Protein AF-A0A1G3LYQ7-F1 (afdb_monomer_lite)

Foldseek 3Di:
DDPDDPDPDPPDPPPCVPVVNVVVLCVLQDDPDLVDLVVNVVVLVVVLVVLVVVLVVLVVQLVVLVVVLVVLLVVQLVVLVVVCVVVVDDDDPVSSVVVSCPDPSNVVSVVSNVVSVVSSVVSVVSSVSSVVSVVVSVVSVVVVVVVVVVVVVVVVVVVVVVVVVVVVVVPDPDDPPDDPDPDDDD

Structure (mmCIF, N/CA/C/O backbone):
data_AF-A0A1G3LYQ7-F1
#
_entry.id   AF-A0A1G3LYQ7-F1
#
loop_
_atom_site.group_PDB
_atom_site.id
_atom_site.type_symbol
_atom_site.label_atom_id
_atom_site.label_alt_id
_atom_site.label_comp_id
_atom_site.label_asym_id
_atom_site.label_entity_id
_atom_site.label_seq_id
_atom_site.pdbx_PDB_ins_code
_atom_site.Cartn_x
_atom_site.Cartn_y
_atom_site.Cartn_z
_atom_site.occupancy
_atom_site.B_iso_or_equiv
_atom_site.auth_seq_id
_atom_site.auth_comp_id
_atom_site.auth_asym_id
_atom_site.auth_atom_id
_atom_site.pdbx_PDB_model_num
ATOM 1 N N . MET A 1 1 ? -28.066 -19.591 24.349 1.00 45.78 1 MET A N 1
ATOM 2 C CA . MET A 1 1 ? -26.612 -19.476 24.104 1.00 45.78 1 MET A CA 1
ATOM 3 C C . MET A 1 1 ? -26.329 -19.914 22.675 1.00 45.78 1 MET A C 1
ATOM 5 O O . MET A 1 1 ? -26.222 -21.104 22.407 1.00 45.78 1 MET A O 1
ATOM 9 N N . SER A 1 2 ? -26.356 -18.956 21.746 1.00 50.09 2 SER A N 1
ATOM 10 C CA . SER A 1 2 ? -26.226 -19.200 20.306 1.00 50.09 2 SER A CA 1
ATOM 11 C C . SER A 1 2 ? -24.743 -19.224 19.946 1.00 50.09 2 SER A C 1
ATOM 13 O O . SER A 1 2 ? -24.054 -18.222 20.123 1.00 50.09 2 SER A O 1
ATOM 15 N N . LYS A 1 3 ? -24.232 -20.381 19.517 1.00 48.84 3 LYS A N 1
ATOM 16 C CA . LYS A 1 3 ? -22.843 -20.534 19.077 1.00 48.84 3 LYS A CA 1
ATOM 17 C C . LYS A 1 3 ? -22.689 -19.805 17.741 1.00 48.84 3 LYS A C 1
ATOM 19 O O . LYS A 1 3 ? -23.138 -20.305 16.712 1.00 48.84 3 LYS A O 1
ATOM 24 N N . LEU A 1 4 ? -22.102 -18.610 17.776 1.00 42.59 4 LEU A N 1
ATOM 25 C CA . LEU A 1 4 ? -21.618 -17.917 16.587 1.00 42.59 4 LEU A CA 1
ATOM 26 C C . LEU A 1 4 ? -20.644 -18.859 15.870 1.00 42.59 4 LEU A C 1
ATOM 28 O O . LEU A 1 4 ? -19.646 -19.287 16.449 1.00 42.59 4 LEU A O 1
ATOM 32 N N . LYS A 1 5 ? -20.988 -19.249 14.639 1.00 49.28 5 LYS A N 1
ATOM 33 C CA . LYS A 1 5 ? -20.087 -20.011 13.772 1.00 49.28 5 LYS A CA 1
ATOM 34 C C . LYS A 1 5 ? -18.794 -19.204 13.597 1.00 49.28 5 LYS A C 1
ATOM 36 O O . LYS A 1 5 ? -18.900 -18.008 13.318 1.00 49.28 5 LYS A O 1
ATOM 41 N N . PRO A 1 6 ? -17.608 -19.825 13.715 1.00 48.00 6 PRO A N 1
ATOM 42 C CA . PRO A 1 6 ? -16.372 -19.179 13.310 1.00 48.00 6 PRO A CA 1
ATOM 43 C C . PRO A 1 6 ? -16.500 -18.833 11.826 1.00 48.00 6 PRO A C 1
ATOM 45 O O . PRO A 1 6 ? -16.748 -19.704 10.993 1.00 48.00 6 PRO A O 1
ATOM 48 N N . SER A 1 7 ? -16.428 -17.537 11.530 1.00 49.91 7 SER A N 1
ATOM 49 C CA . SER A 1 7 ? -16.307 -17.026 10.172 1.00 49.91 7 SER A CA 1
ATOM 50 C C . SER A 1 7 ? -15.080 -17.686 9.560 1.00 49.91 7 SER A C 1
ATOM 52 O O . SER A 1 7 ? -13.977 -17.493 10.067 1.00 49.91 7 SER A O 1
ATOM 54 N N . GLU A 1 8 ? -15.267 -18.492 8.515 1.00 40.72 8 GLU A N 1
ATOM 55 C CA . GLU A 1 8 ? -14.163 -18.989 7.700 1.00 40.72 8 GLU A CA 1
ATOM 56 C C . GLU A 1 8 ? -13.345 -17.777 7.252 1.00 40.72 8 GLU A C 1
ATOM 58 O O . GLU A 1 8 ? -13.809 -16.936 6.478 1.00 40.72 8 GLU A O 1
ATOM 63 N N . ALA A 1 9 ? -12.148 -17.641 7.823 1.00 42.78 9 ALA A N 1
ATOM 64 C CA . ALA A 1 9 ? -11.171 -16.670 7.377 1.00 42.78 9 ALA A CA 1
ATOM 65 C C . ALA A 1 9 ? -10.938 -16.905 5.877 1.00 42.78 9 ALA A C 1
ATOM 67 O O . ALA A 1 9 ? -10.839 -18.066 5.466 1.00 42.78 9 ALA A O 1
ATOM 68 N N . PRO A 1 10 ? -10.852 -15.855 5.042 1.00 46.03 10 PRO A N 1
ATOM 69 C CA . PRO A 1 10 ? -10.524 -16.028 3.638 1.00 46.03 10 PRO A CA 1
ATOM 70 C C . PRO A 1 10 ? -9.139 -16.675 3.531 1.00 46.03 10 PRO A C 1
ATOM 72 O O . PRO A 1 10 ? -8.100 -16.025 3.650 1.00 46.03 10 PRO A O 1
ATOM 75 N N . ALA A 1 11 ? -9.132 -17.988 3.312 1.00 46.50 11 ALA A N 1
ATOM 76 C CA . ALA A 1 11 ? -7.962 -18.755 2.945 1.00 46.50 11 ALA A CA 1
ATOM 77 C C . ALA A 1 11 ? -7.545 -18.329 1.535 1.00 46.50 11 ALA A C 1
ATOM 79 O O . ALA A 1 11 ? -8.023 -18.884 0.556 1.00 46.50 11 ALA A O 1
ATOM 80 N N . SER A 1 12 ? -6.729 -17.280 1.439 1.00 44.62 12 SER A N 1
ATOM 81 C CA . SER A 1 12 ? -5.759 -17.020 0.363 1.00 44.62 12 SER A CA 1
ATOM 82 C C . SER A 1 12 ? -5.191 -15.609 0.545 1.00 44.62 12 SER A C 1
ATOM 84 O O . SER A 1 12 ? -5.263 -14.751 -0.335 1.00 44.62 12 SER A O 1
ATOM 86 N N . GLY A 1 13 ? -4.626 -15.334 1.722 1.00 42.78 13 GLY A N 1
ATOM 87 C CA . GLY A 1 13 ? -3.601 -14.305 1.819 1.00 42.78 13 GLY A CA 1
ATOM 88 C C . GLY A 1 13 ? -2.365 -14.874 1.141 1.00 42.78 13 GLY A C 1
ATOM 89 O O . GLY A 1 13 ? -1.566 -15.539 1.796 1.00 42.78 13 GLY A O 1
ATOM 90 N N . SER A 1 14 ? -2.255 -14.708 -0.178 1.00 46.69 14 SER A N 1
ATOM 91 C CA . SER A 1 14 ? -1.036 -15.004 -0.923 1.00 46.69 14 SER A CA 1
ATOM 92 C C . SER A 1 14 ? 0.092 -14.237 -0.246 1.00 46.69 14 SER A C 1
ATOM 94 O O . SER A 1 14 ? 0.210 -13.026 -0.430 1.00 46.69 14 SER A O 1
ATOM 96 N N . LYS A 1 15 ? 0.862 -14.915 0.610 1.00 52.28 15 LYS A N 1
ATOM 97 C CA . LYS A 1 15 ? 2.049 -14.352 1.243 1.00 52.28 15 LYS A CA 1
ATOM 98 C C . LYS A 1 15 ? 2.990 -13.987 0.103 1.00 52.28 15 LYS A C 1
ATOM 100 O O . LYS A 1 15 ? 3.699 -14.839 -0.411 1.00 52.28 15 LYS A O 1
ATOM 105 N N . LEU A 1 16 ? 2.984 -12.717 -0.293 1.00 51.91 16 LEU A N 1
ATOM 106 C CA . LEU A 1 16 ? 3.856 -12.121 -1.309 1.00 51.91 16 LEU A CA 1
ATOM 107 C C . LEU A 1 16 ? 5.345 -12.097 -0.885 1.00 51.91 16 LEU A C 1
ATOM 109 O O . LEU A 1 16 ? 6.143 -11.403 -1.505 1.00 51.91 16 LEU A O 1
ATOM 113 N N . HIS A 1 17 ? 5.728 -12.880 0.129 1.00 50.47 17 HIS A N 1
ATOM 114 C CA . HIS A 1 17 ? 7.105 -13.303 0.422 1.00 50.47 17 HIS A CA 1
ATOM 115 C C . HIS A 1 17 ? 7.532 -14.489 -0.448 1.00 50.47 17 HIS A C 1
ATOM 117 O O . HIS A 1 17 ? 8.333 -15.333 -0.054 1.00 50.47 17 HIS A O 1
ATOM 123 N N . ASP A 1 18 ? 6.940 -14.587 -1.627 1.00 60.19 18 ASP A N 1
ATOM 124 C CA . ASP A 1 18 ? 7.251 -15.624 -2.575 1.00 60.19 18 ASP A CA 1
ATOM 125 C C . ASP A 1 18 ? 8.461 -15.107 -3.361 1.00 60.19 18 ASP A C 1
ATOM 127 O O . ASP A 1 18 ? 8.378 -14.055 -3.995 1.00 60.19 18 ASP A O 1
ATOM 131 N N . LEU A 1 19 ? 9.604 -15.798 -3.303 1.00 61.41 19 LEU A N 1
ATOM 132 C CA . LEU A 1 19 ? 10.828 -15.466 -4.065 1.00 61.41 19 LEU A CA 1
ATOM 133 C C . LEU A 1 19 ? 10.538 -15.180 -5.556 1.00 61.41 19 LEU A C 1
ATOM 135 O O . LEU A 1 19 ? 11.299 -14.493 -6.239 1.00 61.41 19 LEU A O 1
ATOM 139 N N . SER A 1 20 ? 9.412 -15.698 -6.055 1.00 73.69 20 SER A N 1
ATOM 140 C CA . SER A 1 20 ? 8.831 -15.414 -7.363 1.00 73.69 20 SER A CA 1
ATOM 141 C C . SER A 1 20 ? 8.519 -13.925 -7.581 1.00 73.69 20 SER A C 1
ATOM 143 O O . SER A 1 20 ? 8.827 -13.397 -8.650 1.00 73.69 20 SER A O 1
ATOM 145 N N . VAL A 1 21 ? 7.975 -13.226 -6.582 1.00 76.38 21 VAL A N 1
ATOM 146 C CA . VAL A 1 21 ? 7.593 -11.814 -6.670 1.00 76.38 21 VAL A CA 1
ATOM 147 C C . VAL A 1 21 ? 8.810 -10.910 -6.663 1.00 76.38 21 VAL A C 1
ATOM 149 O O . VAL A 1 21 ? 8.870 -9.991 -7.470 1.00 76.38 21 VAL A O 1
ATOM 152 N N . GLU A 1 22 ? 9.787 -11.159 -5.794 1.00 80.56 22 GLU A N 1
ATOM 153 C CA . GLU A 1 22 ? 11.025 -10.369 -5.767 1.00 80.56 22 GLU A CA 1
ATOM 154 C C . GLU A 1 22 ? 11.802 -10.526 -7.075 1.00 80.56 22 GLU A C 1
ATOM 156 O O . GLU A 1 22 ? 12.259 -9.543 -7.661 1.00 80.56 22 GLU A O 1
ATOM 161 N N . LYS A 1 23 ? 11.872 -11.755 -7.598 1.00 83.44 23 LYS A N 1
ATOM 162 C CA . LYS A 1 23 ? 12.468 -12.029 -8.906 1.00 83.44 23 LYS A CA 1
ATOM 163 C C . LYS A 1 23 ? 11.706 -11.334 -10.033 1.00 83.44 23 LYS A C 1
ATOM 165 O O . LYS A 1 23 ? 12.333 -10.755 -10.920 1.00 83.44 23 LYS A O 1
ATOM 170 N N . TYR A 1 24 ? 10.375 -11.369 -10.005 1.00 83.62 24 TYR A N 1
ATOM 171 C CA . TYR A 1 24 ? 9.551 -10.682 -10.997 1.00 83.62 24 TYR A CA 1
ATOM 172 C C . TYR A 1 24 ? 9.692 -9.159 -10.894 1.00 83.62 24 TYR A C 1
ATOM 174 O O . TYR A 1 24 ? 9.852 -8.494 -11.912 1.00 83.62 24 TYR A O 1
ATOM 182 N N . LEU A 1 25 ? 9.733 -8.602 -9.681 1.00 85.56 25 LEU A N 1
ATOM 183 C CA . LEU A 1 25 ? 9.993 -7.186 -9.437 1.00 85.56 25 LEU A CA 1
ATOM 184 C C . LEU A 1 25 ? 11.342 -6.775 -10.016 1.00 85.56 25 LEU A C 1
ATOM 186 O O . LEU A 1 25 ? 11.403 -5.813 -10.776 1.00 85.56 25 LEU A O 1
ATOM 190 N N . HIS A 1 26 ? 12.398 -7.529 -9.712 1.00 87.88 26 HIS A N 1
ATOM 191 C CA . HIS A 1 26 ? 13.727 -7.297 -10.265 1.00 87.88 26 HIS A CA 1
ATOM 192 C C . HIS A 1 26 ? 13.681 -7.281 -11.799 1.00 87.88 26 HIS A C 1
ATOM 194 O O . HIS A 1 26 ? 14.171 -6.352 -12.433 1.00 87.88 26 HIS A O 1
ATOM 200 N N . GLN A 1 27 ? 13.010 -8.254 -12.419 1.00 85.88 27 GLN A N 1
ATOM 201 C CA . GLN A 1 27 ? 12.815 -8.271 -13.871 1.00 85.88 27 GLN A CA 1
ATOM 202 C C . GLN A 1 27 ? 12.025 -7.064 -14.391 1.00 85.88 27 GLN A C 1
ATOM 204 O O . GLN A 1 27 ? 12.325 -6.591 -15.489 1.00 85.88 27 GLN A O 1
ATOM 209 N N . CYS A 1 28 ? 11.025 -6.585 -13.647 1.00 82.12 28 CYS A N 1
ATOM 210 C CA . CYS A 1 28 ? 10.224 -5.419 -14.012 1.00 82.12 28 CYS A CA 1
ATOM 211 C C . CYS A 1 28 ? 11.056 -4.137 -13.980 1.00 82.12 28 CYS A C 1
ATOM 213 O O . CYS A 1 28 ? 10.899 -3.320 -14.878 1.00 82.12 28 CYS A O 1
ATOM 215 N N . VAL A 1 29 ? 11.941 -3.951 -12.993 1.00 86.31 29 VAL A N 1
ATOM 216 C CA . VAL A 1 29 ? 12.681 -2.687 -12.794 1.00 86.31 29 VAL A CA 1
ATOM 217 C C . VAL A 1 29 ? 14.020 -2.627 -13.529 1.00 86.31 29 VAL A C 1
ATOM 219 O O . VAL A 1 29 ? 14.450 -1.545 -13.922 1.00 86.31 29 VAL A O 1
ATOM 222 N N . THR A 1 30 ? 14.671 -3.763 -13.781 1.00 89.00 30 THR A N 1
ATOM 223 C CA . THR A 1 30 ? 15.930 -3.787 -14.532 1.00 89.00 30 THR A CA 1
ATOM 224 C C . THR A 1 30 ? 15.678 -3.512 -16.017 1.00 89.00 30 THR A C 1
ATOM 226 O O . THR A 1 30 ? 14.713 -4.010 -16.608 1.00 89.00 30 THR A O 1
ATOM 229 N N . ILE A 1 31 ? 16.552 -2.712 -16.631 1.00 87.50 31 ILE A N 1
ATOM 230 C CA . ILE A 1 31 ? 16.672 -2.603 -18.088 1.00 87.50 31 ILE A CA 1
ATOM 231 C C . ILE A 1 31 ? 17.729 -3.620 -18.511 1.00 87.50 31 ILE A C 1
ATOM 233 O O . ILE A 1 31 ? 18.883 -3.497 -18.108 1.00 87.50 31 ILE A O 1
ATOM 237 N N . GLY A 1 32 ? 17.336 -4.640 -19.277 1.00 81.94 32 GLY A N 1
ATOM 238 C CA . GLY A 1 32 ? 18.260 -5.707 -19.670 1.00 81.94 32 GLY A CA 1
ATOM 239 C C . GLY A 1 32 ? 19.325 -5.244 -20.666 1.00 81.94 32 GLY A C 1
ATOM 240 O O . GLY A 1 32 ? 20.501 -5.544 -20.493 1.00 81.94 32 GLY A O 1
ATOM 241 N N . ASN A 1 33 ? 18.913 -4.503 -21.699 1.00 85.12 33 ASN A N 1
ATOM 242 C CA . ASN A 1 33 ? 19.809 -3.978 -22.725 1.00 85.12 33 ASN A CA 1
ATOM 243 C C . ASN A 1 33 ? 19.457 -2.511 -23.051 1.00 85.12 33 ASN A C 1
ATOM 245 O O . ASN A 1 33 ? 18.397 -2.269 -23.636 1.00 85.12 33 ASN A O 1
ATOM 249 N N . PRO A 1 34 ? 20.320 -1.539 -22.699 1.00 82.31 34 PRO A N 1
ATOM 250 C CA . PRO A 1 34 ? 20.112 -0.125 -23.012 1.00 82.31 34 PRO A CA 1
ATOM 251 C C . PRO A 1 34 ? 20.035 0.181 -24.514 1.00 82.31 34 PRO A C 1
ATOM 253 O O . PRO A 1 34 ? 19.320 1.098 -24.907 1.00 82.31 34 PRO A O 1
ATOM 256 N N . ASP A 1 35 ? 20.702 -0.605 -25.359 1.00 82.44 35 ASP A N 1
ATOM 257 C CA . ASP A 1 35 ? 20.737 -0.383 -26.812 1.00 82.44 35 ASP A CA 1
ATOM 258 C C . ASP A 1 35 ? 19.474 -0.906 -27.509 1.00 82.44 35 ASP A C 1
ATOM 260 O O . ASP A 1 35 ? 19.192 -0.571 -28.660 1.00 82.44 35 ASP A O 1
ATOM 264 N N . TYR A 1 36 ? 18.676 -1.720 -26.810 1.00 87.44 36 TYR A N 1
ATOM 265 C CA . TYR A 1 36 ? 17.464 -2.330 -27.343 1.00 87.44 36 TYR A CA 1
ATOM 266 C C . TYR A 1 36 ? 16.261 -2.074 -26.430 1.00 87.44 36 TYR A C 1
ATOM 268 O O . TYR A 1 36 ? 15.762 -2.961 -25.739 1.00 87.44 36 TYR A O 1
ATOM 276 N N . LEU A 1 37 ? 15.777 -0.828 -26.452 1.00 91.25 37 LEU A N 1
ATOM 277 C CA . LEU A 1 37 ? 14.693 -0.355 -25.580 1.00 91.25 37 LEU A CA 1
ATOM 278 C C . LEU A 1 37 ? 13.287 -0.781 -26.032 1.00 91.25 37 LEU A C 1
ATOM 280 O O . LEU A 1 37 ? 12.356 -0.773 -25.228 1.00 91.25 37 LEU A O 1
ATOM 284 N N . GLN A 1 38 ? 13.097 -1.146 -27.303 1.00 91.12 38 GLN A N 1
ATOM 285 C CA . GLN A 1 38 ? 11.763 -1.401 -27.863 1.00 91.12 38 GLN A CA 1
ATOM 286 C C . GLN A 1 38 ? 10.963 -2.479 -27.099 1.00 91.12 38 GLN A C 1
ATOM 288 O O . GLN A 1 38 ? 9.798 -2.226 -26.781 1.00 91.12 38 GLN A O 1
ATOM 293 N N . PRO A 1 39 ? 11.535 -3.649 -26.741 1.00 91.69 39 PRO A N 1
ATOM 294 C CA . PRO A 1 39 ? 10.803 -4.651 -25.963 1.00 91.69 39 PRO A CA 1
ATOM 295 C C . PRO A 1 39 ? 10.449 -4.168 -24.555 1.00 91.69 39 PRO A C 1
ATOM 297 O O . PRO A 1 39 ? 9.398 -4.531 -24.031 1.00 91.69 39 PRO A O 1
ATOM 300 N N . GLU A 1 40 ? 11.297 -3.331 -23.951 1.00 92.06 40 GLU A N 1
ATOM 301 C CA . GLU A 1 40 ? 11.052 -2.767 -22.622 1.00 92.06 40 GLU A CA 1
ATOM 302 C C . GLU A 1 40 ? 9.835 -1.836 -22.632 1.00 92.06 40 GLU A C 1
ATOM 304 O O . GLU A 1 40 ? 8.993 -1.924 -21.739 1.00 92.06 40 GLU A O 1
ATOM 309 N N . PHE A 1 41 ? 9.674 -1.014 -23.676 1.00 92.75 41 PHE A N 1
ATOM 310 C CA . PHE A 1 41 ? 8.482 -0.176 -23.848 1.00 92.75 41 PHE A CA 1
ATOM 311 C C . PHE A 1 41 ? 7.199 -0.991 -24.030 1.00 92.75 41 PHE A C 1
ATOM 313 O O . PHE A 1 41 ? 6.170 -0.635 -23.460 1.00 92.75 41 PHE A O 1
ATOM 320 N N . VAL A 1 42 ? 7.253 -2.087 -24.796 1.00 93.69 42 VAL A N 1
ATOM 321 C CA . VAL A 1 42 ? 6.090 -2.967 -25.008 1.00 93.69 42 VAL A CA 1
ATOM 322 C C . VAL A 1 42 ? 5.689 -3.662 -23.704 1.00 93.69 42 VAL A C 1
ATOM 324 O O . VAL A 1 42 ? 4.504 -3.732 -23.376 1.00 93.69 42 VAL A O 1
ATOM 327 N N . ARG A 1 43 ? 6.669 -4.148 -22.935 1.00 92.75 43 ARG A N 1
ATOM 328 C CA . ARG A 1 43 ? 6.437 -4.850 -21.666 1.00 92.75 43 ARG A CA 1
ATOM 329 C C . ARG A 1 43 ? 5.872 -3.936 -20.576 1.00 92.75 43 ARG A C 1
ATOM 331 O O . ARG A 1 43 ? 5.000 -4.352 -19.817 1.00 92.75 43 ARG A O 1
ATOM 338 N N . LEU A 1 44 ? 6.320 -2.683 -20.529 1.00 93.81 44 LEU A N 1
ATOM 339 C CA . LEU A 1 44 ? 5.992 -1.728 -19.470 1.00 93.81 44 LEU A CA 1
ATOM 340 C C . LEU A 1 44 ? 4.482 -1.539 -19.241 1.00 93.81 44 LEU A C 1
ATOM 342 O O . LEU A 1 44 ? 4.046 -1.426 -18.096 1.00 93.81 44 LEU A O 1
ATOM 346 N N . SER A 1 45 ? 3.672 -1.503 -20.304 1.00 94.75 45 SER A N 1
ATOM 347 C CA . SER A 1 45 ? 2.216 -1.354 -20.170 1.00 94.75 45 SER A CA 1
ATOM 348 C C . SER A 1 45 ? 1.578 -2.536 -19.437 1.00 94.75 45 SER A C 1
ATOM 350 O O . SER A 1 45 ? 0.676 -2.330 -18.624 1.00 94.75 45 SER A O 1
ATOM 352 N N . ALA A 1 46 ? 2.062 -3.755 -19.691 1.00 94.69 46 ALA A N 1
ATOM 353 C CA . ALA A 1 46 ? 1.587 -4.957 -19.015 1.00 94.69 46 ALA A CA 1
ATOM 354 C C . ALA A 1 46 ? 2.005 -4.966 -17.537 1.00 94.69 46 ALA A C 1
ATOM 356 O O . ALA A 1 46 ? 1.162 -5.207 -16.674 1.00 94.69 46 ALA A O 1
ATOM 357 N N . ASP A 1 47 ? 3.261 -4.616 -17.238 1.00 94.06 47 ASP A N 1
ATOM 358 C CA . ASP A 1 47 ? 3.762 -4.548 -15.858 1.00 94.06 47 ASP A CA 1
ATOM 359 C C . ASP A 1 47 ? 2.996 -3.495 -15.036 1.00 94.06 47 ASP A C 1
ATOM 361 O O . ASP A 1 47 ? 2.566 -3.761 -13.912 1.00 94.06 47 ASP A O 1
ATOM 365 N N . LEU A 1 48 ? 2.750 -2.308 -15.605 1.00 96.00 48 LEU A N 1
ATOM 366 C CA . LEU A 1 48 ? 1.949 -1.266 -14.954 1.00 96.00 48 LEU A CA 1
ATOM 367 C C . LEU A 1 48 ? 0.507 -1.717 -14.709 1.00 96.00 48 LEU A C 1
ATOM 369 O O . LEU A 1 48 ? -0.034 -1.463 -13.633 1.00 96.00 48 LEU A O 1
ATOM 373 N N . ALA A 1 49 ? -0.131 -2.369 -15.685 1.00 96.88 49 ALA A N 1
ATOM 374 C CA . ALA A 1 49 ? -1.485 -2.889 -15.516 1.00 96.88 49 ALA A CA 1
ATOM 375 C C . ALA A 1 49 ? -1.539 -3.933 -14.391 1.00 96.88 49 ALA A C 1
ATOM 377 O O . ALA A 1 49 ? -2.394 -3.837 -13.509 1.00 96.88 49 ALA A O 1
ATOM 378 N N . TYR A 1 50 ? -0.584 -4.867 -14.372 1.00 94.81 50 TYR A N 1
ATOM 379 C CA . TYR A 1 50 ? -0.471 -5.889 -13.336 1.00 94.81 50 TYR A CA 1
ATOM 380 C C . TYR A 1 50 ? -0.348 -5.273 -11.934 1.00 94.81 50 TYR A C 1
ATOM 382 O O . TYR A 1 50 ? -1.147 -5.576 -11.045 1.00 94.81 50 TYR A O 1
ATOM 390 N N . TRP A 1 51 ? 0.603 -4.356 -11.735 1.00 94.38 51 TRP A N 1
ATOM 391 C CA . TRP A 1 51 ? 0.831 -3.745 -10.423 1.00 94.38 51 TRP A CA 1
ATOM 392 C C . TRP A 1 51 ? -0.285 -2.790 -9.991 1.00 94.38 51 TRP A C 1
ATOM 394 O O . TRP A 1 51 ? -0.587 -2.719 -8.800 1.00 94.38 51 TRP A O 1
ATOM 404 N N . ASN A 1 52 ? -0.960 -2.113 -10.925 1.00 97.38 52 ASN A N 1
ATOM 405 C CA . ASN A 1 52 ? -2.148 -1.315 -10.608 1.00 97.38 52 ASN A CA 1
ATOM 406 C C . ASN A 1 52 ? -3.300 -2.182 -10.079 1.00 97.38 52 ASN A C 1
ATOM 408 O O . ASN A 1 52 ? -3.947 -1.793 -9.106 1.00 97.38 52 ASN A O 1
ATOM 412 N N . VAL A 1 53 ? -3.544 -3.359 -10.673 1.00 97.25 53 VAL A N 1
ATOM 413 C CA . VAL A 1 53 ? -4.566 -4.296 -10.174 1.00 97.25 53 VAL A CA 1
ATOM 414 C C . VAL A 1 53 ? -4.227 -4.723 -8.749 1.00 97.25 53 VAL A C 1
ATOM 416 O O . VAL A 1 53 ? -5.054 -4.554 -7.854 1.00 97.25 53 VAL A O 1
ATOM 419 N N . ARG A 1 54 ? -2.987 -5.157 -8.497 1.00 94.19 54 ARG A N 1
ATOM 420 C CA . ARG A 1 54 ? -2.533 -5.529 -7.145 1.00 94.19 54 ARG A CA 1
ATOM 421 C C . ARG A 1 54 ? -2.683 -4.393 -6.140 1.00 94.19 54 ARG A C 1
ATOM 423 O O . ARG A 1 54 ? -3.143 -4.613 -5.025 1.00 94.19 54 ARG A O 1
ATOM 430 N N . TYR A 1 55 ? -2.339 -3.170 -6.531 1.00 96.75 55 TYR A N 1
ATOM 431 C CA . TYR A 1 55 ? -2.500 -2.011 -5.660 1.00 96.75 55 TYR A CA 1
ATOM 432 C C . TYR A 1 55 ? -3.975 -1.723 -5.341 1.00 96.75 55 TYR A C 1
ATOM 434 O O . TYR A 1 55 ? -4.325 -1.409 -4.205 1.00 96.75 55 TYR A O 1
ATOM 442 N N . SER A 1 56 ? -4.873 -1.888 -6.315 1.00 97.56 56 SER A N 1
ATOM 443 C CA . SER A 1 56 ? -6.313 -1.743 -6.074 1.00 97.56 56 SER A CA 1
ATOM 444 C C . SER A 1 56 ? -6.859 -2.805 -5.108 1.00 97.56 56 SER A C 1
ATOM 446 O O . SER A 1 56 ? -7.685 -2.491 -4.248 1.00 97.56 56 SER A O 1
ATOM 448 N N . GLU A 1 57 ? -6.348 -4.040 -5.184 1.00 96.88 57 GLU A N 1
ATOM 449 C CA . GLU A 1 57 ? -6.700 -5.130 -4.266 1.00 96.88 57 GLU A CA 1
ATOM 450 C C . GLU A 1 57 ? -6.290 -4.796 -2.824 1.00 96.88 57 GLU A C 1
ATOM 452 O O . GLU A 1 57 ? -7.100 -4.953 -1.904 1.00 96.88 57 GLU A O 1
ATOM 457 N N . THR A 1 58 ? -5.074 -4.276 -2.617 1.00 96.38 58 THR A N 1
ATOM 458 C CA . THR A 1 58 ? -4.579 -3.916 -1.277 1.00 96.38 58 THR A CA 1
ATOM 459 C C . THR A 1 58 ? -5.291 -2.699 -0.694 1.00 96.38 58 THR A C 1
ATOM 461 O O . THR A 1 58 ? -5.603 -2.697 0.497 1.00 96.38 58 THR A O 1
ATOM 464 N N . ILE A 1 59 ? -5.658 -1.706 -1.516 1.00 98.12 59 ILE A N 1
ATOM 465 C CA . ILE A 1 59 ? -6.558 -0.620 -1.090 1.00 98.12 59 ILE A CA 1
ATOM 466 C C . ILE A 1 59 ? -7.892 -1.202 -0.611 1.00 98.12 59 ILE A C 1
ATOM 468 O O . ILE A 1 59 ? -8.382 -0.837 0.459 1.00 98.12 59 ILE A O 1
ATOM 472 N N . GLY A 1 60 ? -8.477 -2.123 -1.381 1.00 96.81 60 GLY A N 1
ATOM 473 C CA . GLY A 1 60 ? -9.732 -2.774 -1.020 1.00 96.81 60 GLY A CA 1
ATOM 474 C C . GLY A 1 60 ? -9.646 -3.538 0.304 1.00 96.81 60 GLY A C 1
ATOM 475 O O . GLY A 1 60 ? -10.576 -3.466 1.107 1.00 96.81 60 GLY A O 1
ATOM 476 N N . ALA A 1 61 ? -8.537 -4.239 0.550 1.00 96.69 61 ALA A N 1
ATOM 477 C CA . ALA A 1 61 ? -8.280 -4.936 1.810 1.00 96.69 61 ALA A CA 1
ATOM 478 C C . ALA A 1 61 ? -8.134 -3.960 2.990 1.00 96.69 61 ALA A C 1
ATOM 480 O O . ALA A 1 61 ? -8.783 -4.146 4.018 1.00 96.69 61 ALA A O 1
ATOM 481 N N . HIS A 1 62 ? -7.367 -2.880 2.820 1.00 98.19 62 HIS A N 1
ATOM 482 C CA . HIS A 1 62 ? -7.204 -1.838 3.835 1.00 98.19 62 HIS A CA 1
ATOM 483 C C . HIS A 1 62 ? -8.540 -1.186 4.224 1.00 98.19 62 HIS A C 1
ATOM 485 O O . HIS A 1 62 ? -8.852 -1.053 5.407 1.00 98.19 62 HIS A O 1
ATOM 491 N N . LEU A 1 63 ? -9.366 -0.816 3.239 1.00 98.44 63 LEU A N 1
ATOM 492 C CA . LEU A 1 63 ? -10.672 -0.204 3.501 1.00 98.44 63 LEU A CA 1
ATOM 493 C C . LEU A 1 63 ? -11.629 -1.159 4.227 1.00 98.44 63 LEU A C 1
ATOM 495 O O . LEU A 1 63 ? -12.400 -0.713 5.078 1.00 98.44 63 LEU A O 1
ATOM 499 N N . ARG A 1 64 ? -11.566 -2.463 3.925 1.00 98.19 64 ARG A N 1
ATOM 500 C CA . ARG A 1 64 ? -12.325 -3.491 4.651 1.00 98.19 64 ARG A CA 1
ATOM 501 C C . ARG A 1 64 ? -11.862 -3.606 6.099 1.00 98.19 64 ARG A C 1
ATOM 503 O O . ARG A 1 64 ? -12.687 -3.423 6.984 1.00 98.19 64 ARG A O 1
ATOM 510 N N . ALA A 1 65 ? -10.561 -3.769 6.341 1.00 97.81 65 ALA A N 1
ATOM 511 C CA . ALA A 1 65 ? -10.017 -3.842 7.698 1.00 97.81 65 ALA A CA 1
ATOM 512 C C . ALA A 1 65 ? -10.366 -2.592 8.527 1.00 97.81 65 ALA A C 1
ATOM 514 O O . ALA A 1 65 ? -10.770 -2.689 9.683 1.00 97.81 65 ALA A O 1
ATOM 515 N N . LYS A 1 66 ? -10.312 -1.403 7.910 1.00 98.38 66 LYS A N 1
ATOM 516 C CA . LYS A 1 66 ? -10.698 -0.142 8.559 1.00 98.38 66 LYS A CA 1
ATOM 517 C C . LYS A 1 66 ? -12.179 -0.114 8.941 1.00 98.38 66 LYS A C 1
ATOM 519 O O . LYS A 1 66 ? -12.529 0.359 10.022 1.00 98.38 66 LYS A O 1
ATOM 524 N N . LYS A 1 67 ? -13.054 -0.600 8.057 1.00 98.50 67 LYS A N 1
ATOM 525 C CA . LYS A 1 67 ? -14.487 -0.736 8.338 1.00 98.50 67 LYS A CA 1
ATOM 526 C C . LYS A 1 67 ? -14.725 -1.727 9.478 1.00 98.50 67 LYS A C 1
ATOM 528 O O . LYS A 1 67 ? -15.502 -1.418 10.378 1.00 98.50 67 LYS A O 1
ATOM 533 N N . ASP A 1 68 ? -14.074 -2.884 9.437 1.00 97.94 68 ASP A N 1
ATOM 534 C CA . ASP A 1 68 ? -14.265 -3.958 10.413 1.00 97.94 68 ASP A CA 1
ATOM 535 C C . ASP A 1 68 ? -13.823 -3.522 11.815 1.00 97.94 68 ASP A C 1
ATOM 537 O O . ASP A 1 68 ? -14.581 -3.697 12.771 1.00 97.94 68 ASP A O 1
ATOM 541 N N . LEU A 1 69 ? -12.688 -2.821 11.924 1.00 98.06 69 LEU A N 1
ATOM 542 C CA . LEU A 1 69 ? -12.264 -2.163 13.163 1.00 98.06 69 LEU A CA 1
ATOM 543 C C . LEU A 1 69 ? -13.333 -1.192 13.687 1.00 98.06 69 LEU A C 1
ATOM 545 O O . LEU A 1 69 ? -13.653 -1.205 14.873 1.00 98.06 69 LEU A O 1
ATOM 549 N N . GLY A 1 70 ? -13.921 -0.371 12.811 1.00 97.88 70 GLY A N 1
ATOM 550 C CA . GLY A 1 70 ? -14.998 0.548 13.190 1.00 97.88 70 GLY A CA 1
ATOM 551 C C . GLY A 1 70 ? -16.235 -0.174 13.736 1.00 97.88 70 GLY A C 1
ATOM 552 O O . GLY A 1 70 ? -16.821 0.262 14.725 1.00 97.88 70 GLY A O 1
ATOM 553 N N . VAL A 1 71 ? -16.610 -1.306 13.132 1.00 98.38 71 VAL A N 1
ATOM 554 C CA . VAL A 1 71 ? -17.725 -2.144 13.602 1.00 98.38 71 VAL A CA 1
ATOM 555 C C . VAL A 1 71 ? -17.416 -2.773 14.962 1.00 98.38 71 VAL A C 1
ATOM 557 O O . VAL A 1 71 ? -18.289 -2.794 15.828 1.00 98.38 71 VAL A O 1
ATOM 560 N N . ILE A 1 72 ? -16.201 -3.289 15.160 1.00 97.94 72 ILE A N 1
ATOM 561 C CA . ILE A 1 72 ? -15.778 -3.902 16.426 1.00 97.94 72 ILE A CA 1
ATOM 562 C C . ILE A 1 72 ? -15.725 -2.852 17.534 1.00 97.94 72 ILE A C 1
ATOM 564 O O . ILE A 1 72 ? -16.310 -3.065 18.591 1.00 97.94 72 ILE A O 1
ATOM 568 N N . CYS A 1 73 ? -15.139 -1.685 17.265 1.00 97.25 73 CYS A N 1
ATOM 569 C CA . CYS A 1 73 ? -15.096 -0.568 18.204 1.00 97.25 73 CYS A CA 1
ATOM 570 C C . CYS A 1 73 ? -16.506 -0.141 18.648 1.00 97.25 73 CYS A C 1
ATOM 572 O O . CYS A 1 73 ? -16.766 -0.036 19.841 1.00 97.25 73 CYS A O 1
ATOM 574 N N . ALA A 1 74 ? -17.453 0.001 17.712 1.00 97.75 74 ALA A N 1
ATOM 575 C CA . ALA A 1 74 ? -18.837 0.346 18.048 1.00 97.75 74 ALA A CA 1
ATOM 576 C C . ALA A 1 74 ? -19.536 -0.721 18.912 1.00 97.75 74 ALA A C 1
ATOM 578 O O . ALA A 1 74 ? -20.316 -0.385 19.800 1.00 97.75 74 ALA A O 1
ATOM 579 N N . LYS A 1 75 ? -19.267 -2.010 18.667 1.00 98.19 75 LYS A N 1
ATOM 580 C CA . LYS A 1 75 ? -19.804 -3.104 19.493 1.00 98.19 75 LYS A CA 1
ATOM 581 C C . LYS A 1 75 ? -19.195 -3.104 20.894 1.00 98.19 75 LYS A C 1
ATOM 583 O O . LYS A 1 75 ? -19.926 -3.260 21.868 1.00 98.19 75 LYS A O 1
ATOM 588 N N . LEU A 1 76 ? -17.878 -2.934 20.985 1.00 97.88 76 LEU A N 1
ATOM 589 C CA . LEU A 1 76 ? -17.158 -2.916 22.254 1.00 97.88 76 LEU A CA 1
ATOM 590 C C . LEU A 1 76 ? -17.527 -1.699 23.100 1.00 97.88 76 LEU A C 1
ATOM 592 O O . LEU A 1 76 ? -17.705 -1.864 24.298 1.00 97.88 76 LEU A O 1
ATOM 596 N N . ASP A 1 77 ? -17.734 -0.522 22.504 1.00 96.44 77 ASP A N 1
ATOM 597 C CA . ASP A 1 77 ? -18.162 0.675 23.241 1.00 96.44 77 ASP A CA 1
ATOM 598 C C . ASP A 1 77 ? -19.481 0.430 23.997 1.00 96.44 77 ASP A C 1
ATOM 600 O O . ASP A 1 77 ? -19.576 0.734 25.187 1.00 96.44 77 ASP A O 1
ATOM 604 N N . ILE A 1 78 ? -20.463 -0.218 23.355 1.00 97.12 78 ILE A N 1
ATOM 605 C CA . ILE A 1 78 ? -21.733 -0.594 23.998 1.00 97.12 78 ILE A CA 1
ATOM 606 C C . ILE A 1 78 ? -21.483 -1.579 25.150 1.00 97.12 78 ILE A C 1
ATOM 608 O O . ILE A 1 78 ? -21.914 -1.332 26.277 1.00 97.12 78 ILE A O 1
ATOM 612 N N . LEU A 1 79 ? -20.748 -2.665 24.890 1.00 97.00 79 LEU A N 1
ATOM 613 C CA . LEU A 1 79 ? -20.485 -3.713 25.883 1.00 97.00 79 LEU A CA 1
ATOM 614 C C . LEU A 1 79 ? -19.701 -3.191 27.094 1.00 97.00 79 LEU A C 1
ATOM 616 O O . LEU A 1 79 ? -20.037 -3.495 28.237 1.00 97.00 79 LEU A O 1
ATOM 620 N N . VAL A 1 80 ? -18.668 -2.385 26.859 1.00 97.06 80 VAL A N 1
ATOM 621 C CA . VAL A 1 80 ? -17.822 -1.803 27.905 1.00 97.06 80 VAL A CA 1
ATOM 622 C C . VAL A 1 80 ? -18.615 -0.806 28.745 1.00 97.06 80 VAL A C 1
ATOM 624 O O . VAL A 1 80 ? -18.493 -0.818 29.969 1.00 97.06 80 VAL A O 1
ATOM 627 N N . ARG A 1 81 ? -19.470 0.027 28.134 1.00 96.06 81 ARG A N 1
ATOM 628 C CA . ARG A 1 81 ? -20.359 0.929 28.886 1.00 96.06 81 ARG A CA 1
ATOM 629 C C . ARG A 1 81 ? -21.316 0.159 29.787 1.00 96.06 81 ARG A C 1
ATOM 631 O O . ARG A 1 81 ? -21.479 0.542 30.942 1.00 96.06 81 ARG A O 1
ATOM 638 N N . GLU A 1 82 ? -21.912 -0.924 29.294 1.00 96.19 82 GLU A N 1
ATOM 639 C CA . GLU A 1 82 ? -22.792 -1.784 30.095 1.00 96.19 82 GLU A CA 1
ATOM 640 C C . GLU A 1 82 ? -22.040 -2.431 31.271 1.00 96.19 82 GLU A C 1
ATOM 642 O O . GLU A 1 82 ? -22.515 -2.390 32.409 1.00 96.19 82 GLU A O 1
ATOM 647 N N . GLN A 1 83 ? -20.834 -2.958 31.032 1.00 95.50 83 GLN A N 1
ATOM 648 C CA . GLN A 1 83 ? -19.988 -3.548 32.076 1.00 95.50 83 GLN A CA 1
ATOM 649 C C . GLN A 1 83 ? -19.561 -2.522 33.136 1.00 95.50 83 GLN A C 1
ATOM 651 O O . GLN A 1 83 ? -19.637 -2.794 34.337 1.00 95.50 83 GLN A O 1
ATOM 656 N N . LEU A 1 84 ? -19.142 -1.324 32.716 1.00 94.50 84 LEU A N 1
ATOM 657 C CA . LEU A 1 84 ? -18.739 -0.255 33.630 1.00 94.50 84 LEU A CA 1
ATOM 658 C C . LEU A 1 84 ? -19.932 0.297 34.416 1.00 94.50 84 LEU A C 1
ATOM 660 O O . LEU A 1 84 ? -19.799 0.532 35.617 1.00 94.50 84 LEU A O 1
ATOM 664 N N . ALA A 1 85 ? -21.109 0.423 33.801 1.00 94.25 85 ALA A N 1
ATOM 665 C CA . ALA A 1 85 ? -22.330 0.805 34.506 1.00 94.25 85 ALA A CA 1
ATOM 666 C C . ALA A 1 85 ? -22.706 -0.219 35.593 1.00 94.25 85 ALA A C 1
ATOM 668 O O . ALA A 1 85 ? -23.073 0.169 36.704 1.00 94.25 85 ALA A O 1
ATOM 669 N N . ALA A 1 86 ? -22.545 -1.517 35.314 1.00 95.06 86 ALA A N 1
ATOM 670 C CA . ALA A 1 86 ? -22.795 -2.588 36.281 1.00 95.06 86 ALA A CA 1
ATOM 671 C C . ALA A 1 86 ? -21.796 -2.601 37.455 1.00 95.06 86 ALA A C 1
ATOM 673 O O . ALA A 1 86 ? -22.141 -3.046 38.548 1.00 95.06 86 ALA A O 1
ATOM 674 N N . SER A 1 87 ? -20.578 -2.082 37.262 1.00 93.56 87 SER A N 1
ATOM 675 C CA . SER A 1 87 ? -19.551 -2.001 38.313 1.00 93.56 87 SER A CA 1
ATOM 676 C C . SER A 1 87 ? -19.850 -0.971 39.414 1.00 93.56 87 SER A C 1
ATOM 678 O O . SER A 1 87 ? -19.181 -0.958 40.446 1.00 93.56 87 SER A O 1
ATOM 680 N N . GLY A 1 88 ? -20.833 -0.086 39.204 1.00 90.75 88 GLY A N 1
ATOM 681 C CA . GLY A 1 88 ? -21.198 0.971 40.152 1.00 90.75 88 GLY A CA 1
ATOM 682 C C . GLY A 1 88 ? -20.224 2.157 40.201 1.00 90.75 88 GLY A C 1
ATOM 683 O O . GLY A 1 88 ? -20.445 3.099 40.961 1.00 90.75 88 GLY A O 1
ATOM 684 N N . VAL A 1 89 ? -19.162 2.152 39.389 1.00 91.19 89 VAL A N 1
ATOM 685 C CA . VAL A 1 89 ? -18.229 3.280 39.253 1.00 91.19 89 VAL A CA 1
ATOM 686 C C . VAL A 1 89 ? -18.778 4.291 38.246 1.00 91.19 89 VAL A C 1
ATOM 688 O O . VAL A 1 89 ? -19.336 3.927 37.209 1.00 91.19 89 VAL A O 1
ATOM 691 N N . ARG A 1 90 ? -18.591 5.592 38.516 1.00 93.31 90 ARG A N 1
ATOM 692 C CA . ARG A 1 90 ? -18.939 6.654 37.561 1.00 93.31 90 ARG A CA 1
ATOM 693 C C . ARG A 1 90 ? -18.158 6.446 36.262 1.00 93.31 90 ARG A C 1
ATOM 695 O O . ARG A 1 90 ? -16.957 6.692 36.206 1.00 93.31 90 ARG A O 1
ATOM 702 N N . THR A 1 91 ? -18.861 6.017 35.221 1.00 95.19 91 THR A N 1
ATOM 703 C CA . THR A 1 91 ? -18.274 5.764 33.905 1.00 95.19 91 THR A CA 1
ATOM 704 C C . THR A 1 91 ? -17.871 7.089 33.258 1.00 95.19 91 THR A C 1
ATOM 706 O O . THR A 1 91 ? -18.666 8.027 33.195 1.00 95.19 91 THR A O 1
ATOM 709 N N . THR A 1 92 ? -16.624 7.177 32.797 1.00 96.38 92 THR A N 1
ATOM 710 C CA . THR A 1 92 ? -16.111 8.323 32.035 1.00 96.38 92 THR A CA 1
ATOM 711 C C . THR A 1 92 ? -15.765 7.886 30.616 1.00 96.38 92 THR A C 1
ATOM 713 O O . THR A 1 92 ? -15.389 6.735 30.399 1.00 96.38 92 THR A O 1
ATOM 716 N N . GLU A 1 93 ? -15.832 8.807 29.654 1.00 96.12 93 GLU A N 1
ATOM 717 C CA . GLU A 1 93 ? -15.449 8.537 28.257 1.00 96.12 93 GLU A CA 1
ATOM 718 C C . GLU A 1 93 ? -14.006 8.018 28.138 1.00 96.12 93 GLU A C 1
ATOM 720 O O . GLU A 1 93 ? -13.724 7.113 27.358 1.00 96.12 93 GLU A O 1
ATOM 725 N N . ALA A 1 94 ? -13.090 8.534 28.966 1.00 96.81 94 ALA A N 1
ATOM 726 C CA . ALA A 1 94 ? -11.700 8.084 28.991 1.00 96.81 94 ALA A CA 1
ATOM 727 C C . ALA A 1 94 ? -11.557 6.632 29.477 1.00 96.81 94 ALA A C 1
ATOM 729 O O . ALA A 1 94 ? -10.736 5.891 28.939 1.00 96.81 94 ALA A O 1
ATOM 730 N N . MET A 1 95 ? -12.363 6.211 30.460 1.00 96.81 95 MET A N 1
ATOM 731 C CA . MET A 1 95 ? -12.379 4.820 30.925 1.00 96.81 95 MET A CA 1
ATOM 732 C C . MET A 1 95 ? -12.914 3.886 29.843 1.00 96.81 95 MET A C 1
ATOM 734 O O . MET A 1 95 ? -12.268 2.888 29.549 1.00 96.81 95 MET A O 1
ATOM 738 N N . VAL A 1 96 ? -14.040 4.236 29.210 1.00 97.31 96 VAL A N 1
ATOM 739 C CA . VAL A 1 96 ? -14.630 3.429 28.128 1.00 97.31 96 VAL A CA 1
ATOM 740 C C . VAL A 1 96 ? -13.635 3.262 26.986 1.00 97.31 96 VAL A C 1
ATOM 742 O O . VAL A 1 96 ? -13.395 2.141 26.540 1.00 97.31 96 VAL A O 1
ATOM 745 N N . LYS A 1 97 ? -13.003 4.362 26.559 1.00 97.19 97 LYS A N 1
ATOM 746 C CA . LYS A 1 97 ? -11.991 4.340 25.504 1.00 97.19 97 LYS A CA 1
ATOM 747 C C . LYS A 1 97 ? -10.800 3.456 25.880 1.00 97.19 97 LYS A C 1
ATOM 749 O O . LYS A 1 97 ? -10.460 2.566 25.114 1.00 97.19 97 LYS A O 1
ATOM 754 N N . SER A 1 98 ? -10.216 3.652 27.063 1.00 97.69 98 SER A N 1
ATOM 755 C CA . SER A 1 98 ? -9.066 2.865 27.532 1.00 97.69 98 SER A CA 1
ATOM 756 C C . SER A 1 98 ? -9.376 1.365 27.608 1.00 97.69 98 SER A C 1
ATOM 758 O O . SER A 1 98 ? -8.601 0.540 27.126 1.00 97.69 98 SER A O 1
ATOM 760 N N . THR A 1 99 ? -10.540 0.999 28.154 1.00 97.06 99 THR A N 1
ATOM 761 C CA . THR A 1 99 ? -10.969 -0.402 28.246 1.00 97.06 99 THR A CA 1
ATOM 762 C C . THR A 1 99 ? -11.260 -1.000 26.870 1.00 97.06 99 THR A C 1
ATOM 764 O O . THR A 1 99 ? -10.894 -2.144 26.626 1.00 97.06 99 THR A O 1
ATOM 767 N N . THR A 1 100 ? -11.858 -0.230 25.956 1.00 98.00 100 THR A N 1
ATOM 768 C CA . THR A 1 100 ? -12.112 -0.662 24.571 1.00 98.00 100 THR A CA 1
ATOM 769 C C . THR A 1 100 ? -10.807 -0.884 23.810 1.00 98.00 100 THR A C 1
ATOM 771 O O . THR A 1 100 ? -10.636 -1.926 23.189 1.00 98.00 100 THR A O 1
ATOM 774 N N . GLU A 1 101 ? -9.868 0.063 23.890 1.00 97.06 101 GLU A N 1
ATOM 775 C CA . GLU A 1 101 ? -8.570 -0.015 23.205 1.00 97.06 101 GLU A CA 1
ATOM 776 C C . GLU A 1 101 ? -7.672 -1.133 23.758 1.00 97.06 101 GLU A C 1
ATOM 778 O O . GLU A 1 101 ? -6.798 -1.620 23.048 1.00 97.06 101 GLU A O 1
ATOM 783 N N . SER A 1 102 ? -7.904 -1.565 25.001 1.00 97.56 102 SER A N 1
ATOM 784 C CA . SER A 1 102 ? -7.182 -2.678 25.633 1.00 97.56 102 SER A CA 1
ATOM 785 C C . SER A 1 102 ? -7.849 -4.043 25.421 1.00 97.56 102 SER A C 1
ATOM 787 O O . SER A 1 102 ? -7.338 -5.043 25.917 1.00 97.56 102 SER A O 1
ATOM 789 N N . HIS A 1 103 ? -9.004 -4.102 24.751 1.00 98.19 103 HIS A N 1
ATOM 790 C CA . HIS A 1 103 ? -9.744 -5.346 24.549 1.00 98.19 103 HIS A CA 1
ATOM 791 C C . HIS A 1 103 ? -9.121 -6.185 23.423 1.00 98.19 103 HIS A C 1
ATOM 793 O O . HIS A 1 103 ? -8.812 -5.650 22.358 1.00 98.19 103 HIS A O 1
ATOM 799 N N . ASP A 1 104 ? -9.015 -7.503 23.613 1.00 98.12 104 ASP A N 1
ATOM 800 C CA . ASP A 1 104 ? -8.370 -8.417 22.655 1.00 98.12 104 ASP A CA 1
ATOM 801 C C . ASP A 1 104 ? -8.963 -8.303 21.238 1.00 98.12 104 ASP A C 1
ATOM 803 O O . ASP A 1 104 ? -8.221 -8.095 20.283 1.00 98.12 104 ASP A O 1
ATOM 807 N N . ASP A 1 105 ? -10.297 -8.318 21.099 1.00 97.50 105 ASP A N 1
ATOM 808 C CA . ASP A 1 105 ? -10.972 -8.132 19.799 1.00 97.50 105 ASP A CA 1
ATOM 809 C C . ASP A 1 105 ? -10.603 -6.812 19.091 1.00 97.50 105 ASP A C 1
ATOM 811 O O . ASP A 1 105 ? -10.521 -6.759 17.861 1.00 97.50 105 ASP A O 1
ATOM 815 N N . TYR A 1 106 ? -10.400 -5.727 19.851 1.00 98.25 106 TYR A N 1
ATOM 816 C CA . TYR A 1 106 ? -9.969 -4.449 19.285 1.00 98.25 106 TYR A CA 1
ATOM 817 C C . TYR A 1 106 ? -8.525 -4.547 18.799 1.00 98.25 106 TYR A C 1
ATOM 819 O O . TYR A 1 106 ? -8.233 -4.138 17.676 1.00 98.25 106 TYR A O 1
ATOM 827 N N . LEU A 1 107 ? -7.638 -5.105 19.627 1.00 98.19 107 LEU A N 1
ATOM 828 C CA . LEU A 1 107 ? -6.225 -5.280 19.298 1.00 98.19 107 LEU A CA 1
ATOM 829 C C . LEU A 1 107 ? -6.047 -6.167 18.062 1.00 98.19 107 LEU A C 1
ATOM 831 O O . LEU A 1 107 ? -5.279 -5.813 17.171 1.00 98.19 107 LEU A O 1
ATOM 835 N N . GLU A 1 108 ? -6.803 -7.262 17.953 1.00 97.88 108 GLU A N 1
ATOM 836 C CA . GLU A 1 108 ? -6.777 -8.150 16.789 1.00 97.88 108 GLU A CA 1
ATOM 837 C C . GLU A 1 108 ? -7.219 -7.414 15.514 1.00 97.88 108 GLU A C 1
ATOM 839 O O . GLU A 1 108 ? -6.526 -7.436 14.495 1.00 97.88 108 GLU A O 1
ATOM 844 N N . ALA A 1 109 ? -8.343 -6.693 15.568 1.00 97.56 109 ALA A N 1
ATOM 845 C CA . ALA A 1 109 ? -8.836 -5.919 14.430 1.00 97.56 109 ALA A CA 1
ATOM 846 C C . ALA A 1 109 ? -7.885 -4.781 14.030 1.00 97.56 109 ALA A C 1
ATOM 848 O O . ALA A 1 109 ? -7.729 -4.470 12.845 1.00 97.56 109 ALA A O 1
ATOM 849 N N . TYR A 1 110 ? -7.242 -4.155 15.015 1.00 98.25 110 TYR A N 1
ATOM 850 C CA . TYR A 1 110 ? -6.263 -3.102 14.793 1.00 98.25 110 TYR A CA 1
ATOM 851 C C . TYR A 1 110 ? -4.994 -3.655 14.135 1.00 98.25 110 TYR A C 1
ATOM 853 O O . TYR A 1 110 ? -4.498 -3.064 13.176 1.00 98.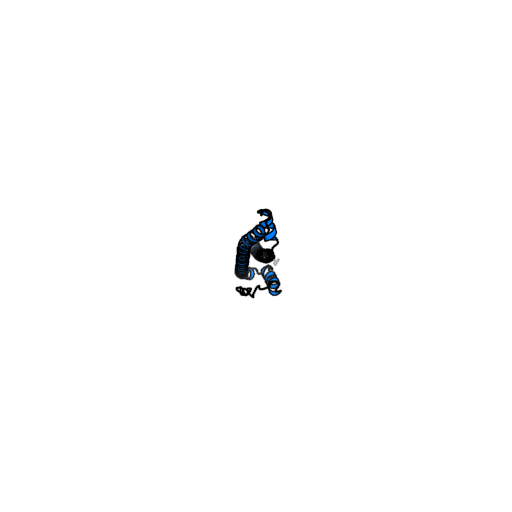25 110 TYR A O 1
ATOM 861 N N . GLU A 1 111 ? -4.526 -4.829 14.558 1.00 97.94 111 GLU A N 1
ATOM 862 C CA . GLU A 1 111 ? -3.393 -5.522 13.937 1.00 97.94 111 GLU A CA 1
ATOM 863 C C . GLU A 1 111 ? -3.690 -5.913 12.479 1.00 97.94 111 GLU A C 1
ATOM 865 O O . GLU A 1 111 ? -2.843 -5.748 11.594 1.00 97.94 111 GLU A O 1
ATOM 870 N N . MET A 1 112 ? -4.921 -6.348 12.178 1.00 96.75 112 MET A N 1
ATOM 871 C CA . MET A 1 112 ? -5.350 -6.592 10.794 1.00 96.75 112 MET A CA 1
ATOM 872 C C . MET A 1 112 ? -5.311 -5.313 9.949 1.00 96.75 112 MET A C 1
ATOM 874 O O . MET A 1 112 ? -4.883 -5.345 8.790 1.00 96.75 112 MET A O 1
ATOM 878 N N . LEU A 1 113 ? -5.730 -4.176 10.515 1.00 98.00 113 LEU A N 1
ATOM 879 C CA . LEU A 1 113 ? -5.647 -2.880 9.843 1.00 98.00 113 LEU A CA 1
ATOM 880 C C . LEU A 1 113 ? -4.193 -2.468 9.585 1.00 98.00 113 LEU A C 1
ATOM 882 O O . LEU A 1 113 ? -3.887 -2.033 8.472 1.00 98.00 113 LEU A O 1
ATOM 886 N N . ILE A 1 114 ? -3.306 -2.628 10.571 1.00 98.00 114 ILE A N 1
ATOM 887 C CA . ILE A 1 114 ? -1.867 -2.365 10.422 1.00 98.00 114 ILE A CA 1
ATOM 888 C C . ILE A 1 114 ? -1.294 -3.231 9.302 1.00 98.00 114 ILE A C 1
ATOM 890 O O . ILE A 1 114 ? -0.665 -2.708 8.383 1.00 98.00 114 ILE A O 1
ATOM 894 N N . THR A 1 115 ? -1.564 -4.535 9.329 1.00 96.56 115 THR A N 1
ATOM 895 C CA . THR A 1 115 ? -1.091 -5.479 8.309 1.00 96.56 115 THR A CA 1
ATOM 896 C C . THR A 1 115 ? -1.539 -5.052 6.908 1.00 96.56 115 THR A C 1
ATOM 898 O O . THR A 1 115 ? -0.737 -5.025 5.973 1.00 96.56 115 THR A O 1
ATOM 901 N N . ALA A 1 116 ? -2.805 -4.654 6.755 1.00 96.12 116 ALA A N 1
ATOM 902 C CA . ALA A 1 116 ? -3.330 -4.186 5.476 1.00 96.12 116 ALA A CA 1
ATOM 903 C C . ALA A 1 116 ? -2.727 -2.836 5.0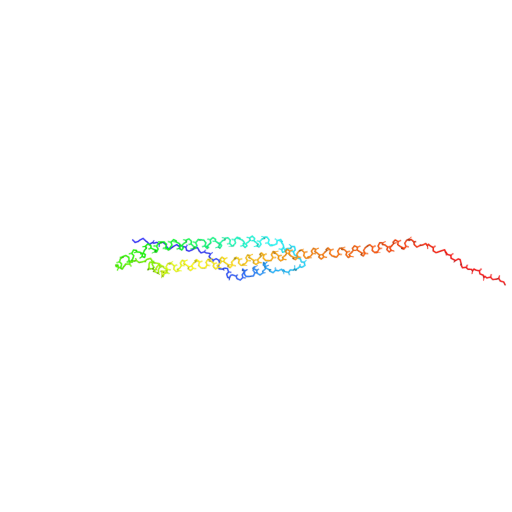33 1.00 96.12 116 ALA A C 1
ATOM 905 O O . ALA A 1 116 ? -2.505 -2.630 3.840 1.00 96.12 116 ALA A O 1
ATOM 906 N N . GLU A 1 117 ? -2.442 -1.919 5.965 1.00 97.81 117 GLU A N 1
ATOM 907 C CA . GLU A 1 117 ? -1.769 -0.642 5.682 1.00 97.81 117 GLU A CA 1
ATOM 908 C C . GLU A 1 117 ? -0.331 -0.856 5.198 1.00 97.81 117 GLU A C 1
ATOM 910 O O . GLU A 1 117 ? 0.072 -0.276 4.186 1.00 97.81 117 GLU A O 1
ATOM 915 N N . VAL A 1 118 ? 0.419 -1.724 5.881 1.00 97.00 118 VAL A N 1
ATOM 916 C CA . VAL A 1 118 ? 1.791 -2.093 5.509 1.00 97.00 118 VAL A CA 1
ATOM 917 C C . VAL A 1 118 ? 1.812 -2.699 4.110 1.00 97.00 118 VAL A C 1
ATOM 919 O O . VAL A 1 118 ? 2.608 -2.288 3.266 1.00 97.00 118 VAL A O 1
ATOM 922 N N . GLU A 1 119 ? 0.898 -3.624 3.822 1.00 94.44 119 GLU A N 1
ATOM 923 C CA . GLU A 1 119 ? 0.821 -4.269 2.514 1.00 94.44 119 GLU A CA 1
ATOM 924 C C . GLU A 1 119 ? 0.431 -3.282 1.400 1.00 94.44 119 GLU A C 1
ATOM 926 O O . GLU A 1 119 ? 1.023 -3.288 0.315 1.00 94.44 119 GLU A O 1
ATOM 931 N N . LYS A 1 120 ? -0.507 -2.366 1.675 1.00 96.44 120 LYS A N 1
ATOM 932 C CA . LYS A 1 120 ? -0.861 -1.269 0.762 1.00 96.44 120 LYS A CA 1
ATOM 933 C C . LYS A 1 120 ? 0.356 -0.398 0.442 1.00 96.44 120 LYS A C 1
ATOM 935 O O . LYS A 1 120 ? 0.605 -0.112 -0.730 1.00 96.44 120 LYS A O 1
ATOM 940 N N . ALA A 1 121 ? 1.117 0.010 1.459 1.00 96.50 121 ALA A N 1
ATOM 941 C CA . ALA A 1 121 ? 2.321 0.821 1.289 1.00 96.50 121 ALA A CA 1
ATOM 942 C C . ALA A 1 121 ? 3.414 0.074 0.506 1.00 96.50 121 ALA A C 1
ATOM 944 O O . ALA A 1 121 ? 4.038 0.645 -0.390 1.00 96.50 121 ALA A O 1
ATOM 945 N N . ARG A 1 122 ? 3.599 -1.222 0.781 1.00 93.94 122 ARG A N 1
ATOM 946 C CA . ARG A 1 122 ? 4.565 -2.079 0.084 1.00 93.94 122 ARG A CA 1
ATOM 947 C 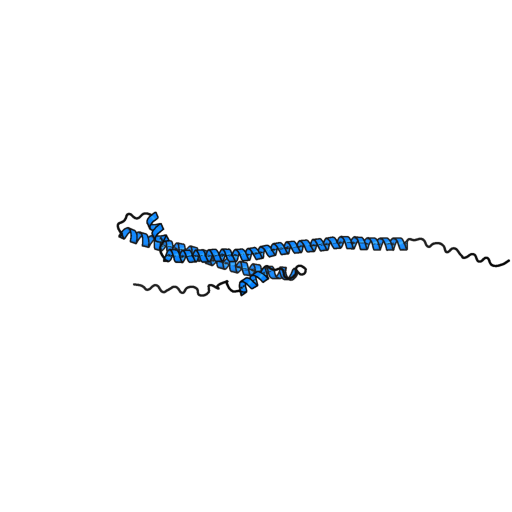C . ARG A 1 122 ? 4.269 -2.173 -1.413 1.00 93.94 122 ARG A C 1
ATOM 949 O O . ARG A 1 122 ? 5.151 -1.918 -2.232 1.00 93.94 122 ARG A O 1
ATOM 956 N N . VAL A 1 123 ? 3.030 -2.503 -1.786 1.00 94.12 123 VAL A N 1
ATOM 957 C CA . VAL A 1 123 ? 2.633 -2.616 -3.201 1.00 94.12 123 VAL A CA 1
ATOM 958 C C . VAL A 1 123 ? 2.673 -1.257 -3.904 1.00 94.12 123 VAL A C 1
ATOM 960 O O . VAL A 1 123 ? 3.061 -1.189 -5.070 1.00 94.12 123 VAL A O 1
ATOM 963 N N . TYR A 1 124 ? 2.350 -0.168 -3.199 1.00 96.50 124 TYR A N 1
ATOM 964 C CA . TYR A 1 124 ? 2.528 1.183 -3.732 1.00 96.50 124 TYR A CA 1
ATOM 965 C C . TYR A 1 124 ? 3.991 1.480 -4.078 1.00 96.50 124 TYR A C 1
ATOM 967 O O . TYR A 1 124 ? 4.263 1.951 -5.179 1.00 96.50 124 TYR A O 1
ATOM 975 N N . GLY A 1 125 ? 4.934 1.156 -3.186 1.00 94.69 125 GLY A N 1
ATOM 976 C CA . GLY A 1 125 ? 6.365 1.348 -3.445 1.00 94.69 125 GLY A CA 1
ATOM 977 C C . GLY A 1 125 ? 6.856 0.581 -4.678 1.00 94.69 125 GLY A C 1
ATOM 978 O O . GLY A 1 125 ? 7.643 1.101 -5.464 1.00 94.69 125 GLY A O 1
ATOM 979 N N . ILE A 1 126 ? 6.331 -0.626 -4.907 1.00 94.25 126 ILE A N 1
ATOM 980 C CA . ILE A 1 126 ? 6.612 -1.401 -6.123 1.00 94.25 126 ILE A CA 1
ATOM 981 C C . ILE A 1 126 ? 6.070 -0.696 -7.373 1.00 94.25 126 ILE A C 1
ATOM 983 O O . ILE A 1 126 ? 6.791 -0.530 -8.358 1.00 94.25 126 ILE A O 1
ATOM 987 N N . LEU A 1 127 ? 4.804 -0.277 -7.342 1.00 95.69 127 LEU A N 1
ATOM 988 C CA . LEU A 1 127 ? 4.182 0.443 -8.451 1.00 95.69 127 LEU A CA 1
ATOM 989 C C . LEU A 1 127 ? 4.946 1.735 -8.777 1.00 95.69 127 LEU A C 1
ATOM 991 O O . LEU A 1 127 ? 5.129 2.062 -9.951 1.00 95.69 127 LEU A O 1
ATOM 995 N N . ASP A 1 128 ? 5.415 2.446 -7.753 1.00 97.19 128 ASP A N 1
ATOM 996 C CA . ASP A 1 128 ? 6.215 3.658 -7.902 1.00 97.19 128 ASP A CA 1
ATOM 997 C C . ASP A 1 128 ? 7.572 3.375 -8.562 1.00 97.19 128 ASP A C 1
ATOM 999 O O . ASP A 1 128 ? 7.954 4.067 -9.503 1.00 97.19 128 ASP A O 1
ATOM 1003 N N . ALA A 1 129 ? 8.246 2.282 -8.193 1.00 95.62 129 ALA A N 1
ATOM 1004 C CA . ALA A 1 129 ? 9.476 1.854 -8.859 1.00 95.62 129 ALA A CA 1
ATOM 1005 C C . ALA A 1 129 ? 9.265 1.549 -10.358 1.00 95.62 129 ALA A C 1
ATOM 1007 O O . ALA A 1 129 ? 10.081 1.932 -11.201 1.00 95.62 129 ALA A O 1
ATOM 1008 N N . VAL A 1 130 ? 8.148 0.910 -10.725 1.00 95.00 130 VAL A N 1
ATOM 1009 C CA . VAL A 1 130 ? 7.806 0.654 -12.139 1.00 95.00 130 VAL A CA 1
ATOM 1010 C C . VAL A 1 130 ? 7.501 1.960 -12.884 1.00 95.00 130 VAL A C 1
ATOM 1012 O O . VAL A 1 130 ? 7.903 2.128 -14.039 1.00 95.00 130 VAL A O 1
ATOM 1015 N N . ARG A 1 131 ? 6.848 2.929 -12.229 1.00 96.56 131 ARG A N 1
ATOM 1016 C CA . ARG A 1 131 ? 6.652 4.280 -12.784 1.00 96.56 131 ARG A CA 1
ATOM 1017 C C . ARG A 1 131 ? 7.980 5.011 -12.965 1.00 96.56 131 ARG A C 1
ATOM 1019 O O . ARG A 1 131 ? 8.191 5.605 -14.015 1.00 96.56 131 ARG A O 1
ATOM 1026 N N . ALA A 1 132 ? 8.903 4.909 -12.016 1.00 96.31 132 ALA A N 1
ATOM 1027 C CA . ALA A 1 132 ? 10.236 5.484 -12.157 1.00 96.31 132 ALA A CA 1
ATOM 1028 C C . ALA A 1 132 ? 10.986 4.883 -13.360 1.00 96.31 132 ALA A C 1
ATOM 1030 O O . ALA A 1 132 ? 11.567 5.625 -14.156 1.00 96.31 132 ALA A O 1
ATOM 1031 N N . LYS A 1 133 ? 10.895 3.560 -13.579 1.00 94.56 133 LYS A N 1
ATOM 1032 C CA . LYS A 1 133 ? 11.443 2.924 -14.791 1.00 94.56 133 LYS A CA 1
ATOM 1033 C C . LYS A 1 133 ? 10.828 3.496 -16.069 1.00 94.56 133 LYS A C 1
ATOM 1035 O O . LYS A 1 133 ? 11.565 3.739 -17.022 1.00 94.56 133 LYS A O 1
ATOM 1040 N N . LYS A 1 134 ? 9.509 3.719 -16.111 1.00 96.38 134 LYS A N 1
ATOM 1041 C CA . LYS A 1 134 ? 8.846 4.368 -17.257 1.00 96.38 134 LYS A CA 1
ATOM 1042 C C . LYS A 1 134 ? 9.494 5.712 -17.583 1.00 96.38 134 LYS A C 1
ATOM 1044 O O . LYS A 1 134 ? 9.852 5.942 -18.735 1.00 96.38 134 LYS A O 1
ATOM 1049 N N . GLU A 1 135 ? 9.649 6.579 -16.588 1.00 96.88 135 GLU A N 1
ATOM 1050 C CA . GLU A 1 135 ? 10.217 7.919 -16.790 1.00 96.88 135 GLU A CA 1
ATOM 1051 C C . GLU A 1 135 ? 11.688 7.853 -17.237 1.00 96.88 135 GLU A C 1
ATOM 1053 O O . GLU A 1 135 ? 12.113 8.591 -18.133 1.00 96.88 135 GLU A O 1
ATOM 1058 N N . MET A 1 136 ? 12.452 6.896 -16.701 1.00 94.38 136 MET A N 1
ATOM 1059 C CA . MET A 1 136 ? 13.815 6.622 -17.156 1.00 94.38 136 MET A CA 1
ATOM 1060 C C . MET A 1 136 ? 13.850 6.143 -18.617 1.00 94.38 136 MET A C 1
ATOM 1062 O O . MET A 1 136 ? 14.641 6.659 -19.401 1.00 94.38 136 MET A O 1
ATOM 1066 N N . LEU A 1 137 ? 12.984 5.205 -19.019 1.00 93.75 137 LEU A N 1
ATOM 1067 C CA . LEU A 1 137 ? 12.913 4.720 -20.404 1.00 93.75 137 LEU A CA 1
ATOM 1068 C C . LEU A 1 137 ? 12.568 5.845 -21.385 1.00 93.75 137 LEU A C 1
ATOM 1070 O O . LEU A 1 137 ? 13.191 5.952 -22.440 1.00 93.75 137 LEU A O 1
ATOM 1074 N N . VAL A 1 138 ? 11.615 6.713 -21.032 1.00 94.38 138 VAL A N 1
ATOM 1075 C CA . VAL A 1 138 ? 11.269 7.897 -21.836 1.00 94.38 138 VAL A CA 1
ATOM 1076 C C . VAL A 1 138 ? 12.485 8.809 -22.014 1.00 94.38 138 VAL A C 1
ATOM 1078 O O . VAL A 1 138 ? 12.750 9.256 -23.133 1.00 94.38 138 VAL A O 1
ATOM 1081 N N . SER A 1 139 ? 13.249 9.030 -20.941 1.00 93.75 139 SER A N 1
ATOM 1082 C CA . SER A 1 139 ? 14.472 9.840 -20.959 1.00 93.75 139 SER A CA 1
ATOM 1083 C C . SER A 1 139 ? 15.564 9.214 -21.837 1.00 93.75 139 SER A C 1
ATOM 1085 O O . SER A 1 139 ? 16.146 9.902 -22.674 1.00 93.75 139 SER A O 1
ATOM 1087 N N . LEU A 1 140 ? 15.785 7.899 -21.728 1.00 92.75 140 LEU A N 1
ATOM 1088 C CA . LEU A 1 140 ? 16.736 7.160 -22.570 1.00 92.75 140 LEU A CA 1
ATOM 1089 C C . LEU A 1 140 ? 16.342 7.195 -24.051 1.00 92.75 140 LEU A C 1
ATOM 1091 O O . LEU A 1 140 ? 17.178 7.451 -24.912 1.00 92.75 140 LEU A O 1
ATOM 1095 N N . GLY A 1 141 ? 15.057 7.012 -24.361 1.00 91.50 141 GLY A N 1
ATOM 1096 C CA . GLY A 1 141 ? 14.562 7.114 -25.733 1.00 91.50 141 GLY A CA 1
ATOM 1097 C C . GLY A 1 141 ? 14.686 8.530 -26.305 1.00 91.50 141 GLY A C 1
ATOM 1098 O O . GLY A 1 141 ? 14.899 8.693 -27.505 1.00 91.50 141 GLY A O 1
ATOM 1099 N N . ALA A 1 142 ? 14.560 9.568 -25.472 1.00 92.50 142 ALA A N 1
ATOM 1100 C CA . ALA A 1 142 ? 14.830 10.944 -25.886 1.00 92.50 142 ALA A CA 1
ATOM 1101 C C . ALA A 1 142 ? 16.317 11.156 -26.194 1.00 92.50 142 ALA A C 1
ATOM 1103 O O . ALA A 1 142 ? 16.634 11.725 -27.236 1.00 92.50 142 ALA A O 1
ATOM 1104 N N . TYR A 1 143 ? 17.204 10.639 -25.343 1.00 91.50 143 TYR A N 1
ATOM 1105 C CA . TYR A 1 143 ? 18.649 10.691 -25.547 1.00 91.50 143 TYR A CA 1
ATOM 1106 C C . TYR A 1 143 ? 19.083 9.987 -26.843 1.00 91.50 143 TYR A C 1
ATOM 1108 O O . TYR A 1 143 ? 19.719 10.619 -27.681 1.00 91.50 143 TYR A O 1
ATOM 1116 N N . GLN A 1 144 ? 18.627 8.754 -27.094 1.00 89.38 144 GLN A N 1
ATOM 1117 C CA . GLN A 1 144 ? 18.934 8.026 -28.337 1.00 89.38 144 GLN A CA 1
ATOM 1118 C C . GLN A 1 144 ? 18.491 8.786 -29.597 1.00 89.38 144 GLN A C 1
ATOM 1120 O O . GLN A 1 144 ? 19.199 8.811 -30.603 1.00 89.38 144 GLN A O 1
ATOM 1125 N N . ARG A 1 145 ? 17.329 9.455 -29.560 1.00 88.25 145 ARG A N 1
ATOM 1126 C CA . ARG A 1 145 ? 16.880 10.295 -30.685 1.00 88.25 145 ARG A CA 1
ATOM 1127 C C . ARG A 1 145 ? 17.782 11.510 -30.899 1.00 88.25 145 ARG A C 1
ATOM 1129 O O . ARG A 1 145 ? 17.996 11.884 -32.049 1.00 88.25 145 ARG A O 1
ATOM 1136 N N . LEU A 1 146 ? 18.286 12.121 -29.826 1.00 89.56 146 LEU A N 1
ATOM 1137 C CA . LEU A 1 146 ? 19.225 13.243 -29.915 1.00 89.56 146 LEU A CA 1
ATOM 1138 C C . LEU A 1 146 ? 20.564 12.799 -30.517 1.00 89.56 146 LEU A C 1
ATOM 1140 O O . LEU A 1 146 ? 21.068 13.471 -31.414 1.00 89.56 146 LEU A O 1
ATOM 1144 N N . GLU A 1 147 ? 21.096 11.648 -30.099 1.00 86.25 147 GLU A N 1
ATOM 1145 C CA . GLU A 1 147 ? 22.321 11.074 -30.677 1.00 86.25 147 GLU A CA 1
ATOM 1146 C C . GLU A 1 147 ? 22.159 10.786 -32.175 1.00 86.25 147 GLU A C 1
ATOM 1148 O O . GLU A 1 147 ? 22.968 11.229 -32.992 1.00 86.25 147 GLU A O 1
ATOM 1153 N N . MET A 1 148 ? 21.048 10.149 -32.563 1.00 85.50 148 MET A N 1
ATOM 1154 C CA . MET A 1 148 ? 20.741 9.879 -33.972 1.00 85.50 148 MET A CA 1
ATOM 1155 C C . MET A 1 148 ? 20.626 11.155 -34.825 1.00 85.50 148 MET A C 1
ATOM 1157 O O . MET A 1 148 ? 20.963 11.138 -36.011 1.00 85.50 148 MET A O 1
ATOM 1161 N N . GLN A 1 149 ? 20.134 12.261 -34.256 1.00 84.31 149 GLN A N 1
ATOM 1162 C CA . GLN A 1 149 ? 20.042 13.551 -34.951 1.00 84.31 149 GLN A CA 1
ATOM 1163 C C . GLN A 1 149 ? 21.408 14.239 -35.089 1.00 84.31 149 GLN A C 1
ATOM 1165 O O . GLN A 1 149 ? 21.690 14.811 -36.146 1.00 84.31 149 GLN A O 1
ATOM 1170 N N . GLY A 1 150 ? 22.260 14.160 -34.061 1.00 74.69 150 GLY A N 1
ATOM 1171 C CA . GLY A 1 150 ? 23.626 14.692 -34.093 1.00 74.69 150 GLY A CA 1
ATOM 1172 C C . GLY A 1 150 ? 24.484 14.031 -35.177 1.00 74.69 150 GLY A C 1
ATOM 1173 O O . GLY A 1 150 ? 25.140 14.718 -35.964 1.00 74.69 150 GLY A O 1
ATOM 1174 N N . ASP A 1 151 ? 24.382 12.707 -35.310 1.00 61.25 151 ASP A N 1
ATOM 1175 C CA . ASP A 1 151 ? 25.084 11.945 -36.351 1.00 61.25 151 ASP A CA 1
ATOM 1176 C C . ASP A 1 151 ? 24.592 12.261 -37.772 1.00 61.25 151 ASP A C 1
ATOM 1178 O O . ASP A 1 151 ? 25.369 12.246 -38.737 1.00 61.25 151 ASP A O 1
ATOM 1182 N N . ALA A 1 152 ? 23.309 12.595 -37.931 1.00 59.50 152 ALA A N 1
ATOM 1183 C CA . ALA A 1 152 ? 22.740 12.945 -39.230 1.00 59.50 152 ALA A CA 1
ATOM 1184 C C . ALA A 1 152 ? 23.314 14.262 -39.789 1.00 59.50 152 ALA A C 1
ATOM 1186 O O . ALA A 1 152 ? 23.552 14.365 -40.996 1.00 59.50 152 ALA A O 1
ATOM 1187 N N . GLN A 1 153 ? 23.591 15.257 -38.937 1.00 60.78 153 GLN A N 1
ATOM 1188 C CA . GLN A 1 153 ? 24.212 16.514 -39.376 1.00 60.78 153 GLN A CA 1
ATOM 1189 C C . GLN A 1 153 ? 25.674 16.321 -39.806 1.00 60.78 153 GLN A C 1
ATOM 1191 O O . GLN A 1 153 ? 26.082 16.857 -40.839 1.00 60.78 153 GLN A O 1
ATOM 1196 N N . MET A 1 154 ? 26.435 15.492 -39.086 1.00 57.22 154 MET A N 1
ATOM 1197 C CA . MET A 1 154 ? 27.824 15.152 -39.429 1.00 57.22 154 MET A CA 1
ATOM 1198 C C . MET A 1 154 ? 27.924 14.353 -40.741 1.00 57.22 154 MET A C 1
ATOM 1200 O O . MET A 1 154 ? 28.779 14.648 -41.581 1.00 57.22 154 MET A O 1
ATOM 1204 N N . ARG A 1 155 ? 27.009 13.400 -40.993 1.00 56.91 155 ARG A N 1
ATOM 1205 C CA . ARG A 1 155 ? 26.933 12.697 -42.293 1.00 56.91 155 ARG A CA 1
ATOM 1206 C C . ARG A 1 155 ? 26.593 13.627 -43.453 1.00 56.91 155 ARG A C 1
ATOM 1208 O O . ARG A 1 155 ? 27.195 13.507 -44.522 1.00 56.91 155 ARG A O 1
ATOM 1215 N N . ASN A 1 1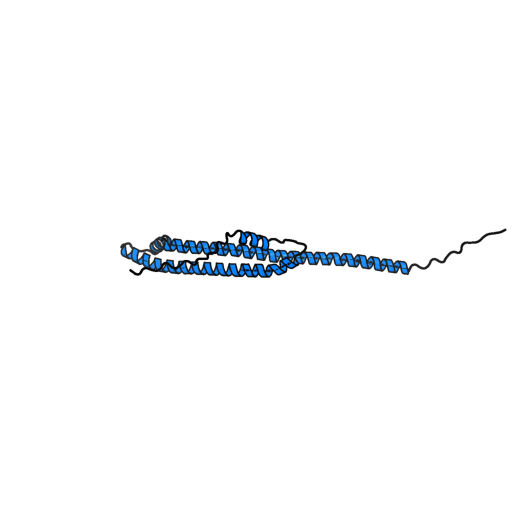56 ? 25.661 14.560 -43.256 1.00 59.38 156 ASN A N 1
ATOM 1216 C CA . ASN A 1 156 ? 25.265 15.491 -44.312 1.00 59.38 156 ASN A CA 1
ATOM 1217 C C . ASN A 1 156 ? 26.420 16.424 -44.712 1.00 59.38 156 ASN A C 1
ATOM 1219 O O . ASN A 1 156 ? 26.647 16.620 -45.907 1.00 59.38 156 ASN A O 1
ATOM 1223 N N . LEU A 1 157 ? 27.221 16.899 -43.753 1.00 58.53 157 LEU A N 1
ATOM 1224 C CA . LEU A 1 157 ? 28.425 17.698 -44.023 1.00 58.53 157 LEU A CA 1
ATOM 1225 C C . LEU A 1 157 ? 29.482 16.923 -44.834 1.00 58.53 157 LEU A C 1
ATOM 1227 O O . LEU A 1 157 ? 29.997 17.448 -45.822 1.00 58.53 157 LEU A O 1
ATOM 1231 N N . GLY A 1 158 ? 29.750 15.656 -44.495 1.00 57.91 158 GLY A N 1
ATOM 1232 C CA . GLY A 1 158 ? 30.684 14.814 -45.260 1.00 57.91 158 GLY A CA 1
ATOM 1233 C C . GLY A 1 158 ? 30.205 14.503 -46.687 1.00 57.91 158 GLY A C 1
ATOM 1234 O O . GLY A 1 158 ? 30.994 14.483 -47.638 1.00 57.91 158 GLY A O 1
ATOM 1235 N N . SER A 1 159 ? 28.895 14.320 -46.874 1.00 59.50 159 SER A N 1
ATOM 1236 C CA . SER A 1 159 ? 28.307 14.098 -48.205 1.00 59.50 159 SER A CA 1
ATOM 1237 C C . SER A 1 159 ? 28.296 15.359 -49.088 1.00 59.50 159 SER A C 1
ATOM 1239 O O . SER A 1 159 ? 28.453 15.263 -50.305 1.00 59.50 159 SER A O 1
ATOM 1241 N N . GLN A 1 160 ? 28.193 16.554 -48.494 1.00 60.03 160 GLN A N 1
ATOM 1242 C CA . GLN A 1 160 ? 28.309 17.818 -49.227 1.00 60.03 160 GLN A CA 1
ATOM 1243 C C . GLN A 1 160 ? 29.759 18.132 -49.615 1.00 60.03 160 GLN A C 1
ATOM 1245 O O . GLN A 1 160 ? 29.998 18.559 -50.743 1.00 60.03 160 GLN A O 1
ATOM 1250 N N . GLN A 1 161 ? 30.740 17.856 -48.748 1.00 59.44 161 GLN A N 1
ATOM 1251 C CA . GLN A 1 161 ? 32.162 18.039 -49.076 1.00 59.44 161 GLN A CA 1
ATOM 1252 C C . GLN A 1 161 ? 32.604 17.151 -50.248 1.00 59.44 161 GLN A C 1
ATOM 1254 O O . GLN A 1 161 ? 33.234 17.632 -51.187 1.00 59.44 161 GLN A O 1
ATOM 1259 N N . THR A 1 162 ? 32.183 15.884 -50.262 1.00 59.84 162 THR A N 1
ATOM 1260 C CA . THR A 1 162 ? 32.482 14.957 -51.370 1.00 59.84 162 THR A CA 1
ATOM 1261 C C . THR A 1 162 ? 31.767 15.317 -52.680 1.00 59.84 162 THR A C 1
ATOM 1263 O O . THR A 1 162 ? 32.299 15.063 -53.765 1.00 59.84 162 THR A O 1
ATOM 1266 N N . ALA A 1 163 ? 30.586 15.943 -52.620 1.00 59.97 163 ALA A N 1
ATOM 1267 C CA . ALA A 1 163 ? 29.893 16.458 -53.803 1.00 59.97 163 ALA A CA 1
ATOM 1268 C C . ALA A 1 163 ? 30.582 17.706 -54.390 1.00 59.97 163 ALA A C 1
ATOM 1270 O O . ALA A 1 163 ? 30.751 17.793 -55.610 1.00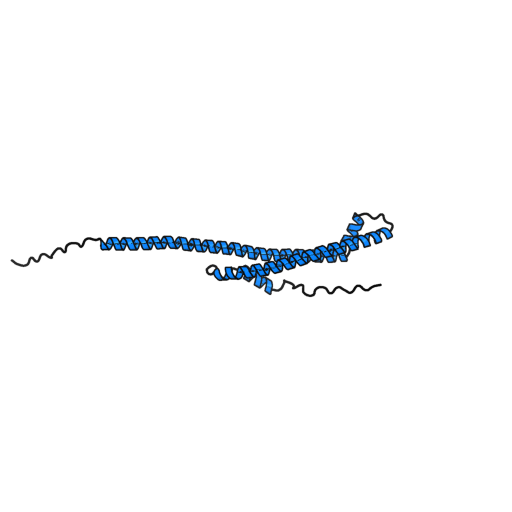 59.97 163 ALA A O 1
ATOM 1271 N N . VAL A 1 164 ? 31.035 18.630 -53.536 1.00 60.44 164 VAL A N 1
ATOM 1272 C CA . VAL A 1 164 ? 31.782 19.834 -53.941 1.00 60.44 164 VAL A CA 1
ATOM 1273 C C . VAL A 1 164 ? 33.137 19.459 -54.553 1.00 60.44 164 VAL A C 1
ATOM 1275 O O . VAL A 1 164 ? 33.497 19.972 -55.610 1.00 60.44 164 VAL A O 1
ATOM 1278 N N . GLU A 1 165 ? 33.850 18.493 -53.972 1.00 59.16 165 GLU A N 1
ATOM 1279 C CA . GLU A 1 165 ? 35.154 18.028 -54.470 1.00 59.16 165 GLU A CA 1
ATOM 1280 C C . GLU A 1 165 ? 35.063 17.306 -55.835 1.00 59.16 165 GLU A C 1
ATOM 1282 O O . GLU A 1 165 ? 35.966 17.380 -56.674 1.00 59.16 165 GLU A O 1
ATOM 1287 N N . ARG A 1 166 ? 33.930 16.650 -56.127 1.00 58.91 166 ARG A N 1
ATOM 1288 C CA . ARG A 1 166 ? 33.652 16.089 -57.463 1.00 58.91 166 ARG A CA 1
ATOM 1289 C C . ARG A 1 166 ? 33.311 17.157 -58.503 1.00 58.91 166 ARG A C 1
ATOM 1291 O O . ARG A 1 166 ? 33.625 16.964 -59.679 1.00 58.91 166 ARG A O 1
ATOM 1298 N N . GLN A 1 167 ? 32.673 18.256 -58.102 1.00 59.41 167 GLN A N 1
ATOM 1299 C CA . GLN A 1 167 ? 32.371 19.371 -59.004 1.00 59.41 167 GLN A CA 1
ATOM 1300 C C . GLN A 1 167 ? 33.626 20.181 -59.348 1.00 59.41 167 GLN A C 1
ATOM 1302 O O . GLN A 1 167 ? 33.817 20.520 -60.515 1.00 59.41 167 GLN A O 1
ATOM 1307 N N . THR A 1 168 ? 34.536 20.403 -58.395 1.00 58.34 168 THR A N 1
ATOM 1308 C CA . THR A 1 168 ? 35.810 21.097 -58.659 1.00 58.34 168 THR A CA 1
ATOM 1309 C C . THR A 1 168 ? 36.753 20.288 -59.554 1.00 58.34 168 THR A C 1
ATOM 1311 O O . THR A 1 168 ? 37.430 20.868 -60.400 1.00 58.34 168 THR A O 1
ATOM 1314 N N . ARG A 1 169 ? 36.745 18.947 -59.480 1.00 58.53 169 ARG A N 1
ATOM 1315 C CA . ARG A 1 169 ? 37.514 18.088 -60.407 1.00 58.53 169 ARG A CA 1
ATOM 1316 C C . ARG A 1 169 ? 36.995 18.077 -61.848 1.00 58.53 169 ARG A C 1
ATOM 1318 O O . ARG A 1 169 ? 37.794 17.898 -62.760 1.00 58.53 169 ARG A O 1
ATOM 1325 N N . LYS A 1 170 ? 35.689 18.261 -62.076 1.00 57.84 170 LYS A N 1
ATOM 1326 C CA . LYS A 1 170 ? 35.106 18.312 -63.434 1.00 57.84 170 LYS A CA 1
ATOM 1327 C C . LYS A 1 170 ? 35.253 19.674 -64.123 1.00 57.84 170 LYS A C 1
ATOM 1329 O O . LYS A 1 170 ? 35.023 19.752 -65.323 1.00 57.84 170 LYS A O 1
ATOM 1334 N N . G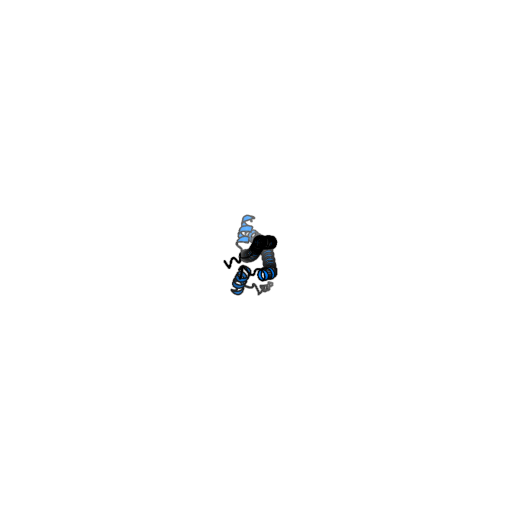LY A 1 171 ? 35.618 20.719 -63.380 1.00 55.94 171 GLY A N 1
ATOM 1335 C CA . GLY A 1 171 ? 35.830 22.071 -63.905 1.00 55.94 171 GLY A CA 1
ATOM 1336 C C . GLY A 1 171 ? 37.292 22.441 -64.160 1.00 55.94 171 GLY A C 1
ATOM 1337 O O . GLY A 1 171 ? 37.550 23.577 -64.545 1.00 55.94 171 GLY A O 1
ATOM 1338 N N . ALA A 1 172 ? 38.252 21.536 -63.931 1.00 56.66 172 ALA A N 1
ATOM 1339 C CA . ALA A 1 172 ? 39.653 21.819 -64.225 1.00 56.66 172 ALA A CA 1
ATOM 1340 C C . ALA A 1 172 ? 39.844 21.898 -65.755 1.00 56.66 172 ALA A C 1
ATOM 1342 O O . ALA A 1 172 ? 39.614 20.892 -66.430 1.00 56.66 172 ALA A O 1
ATOM 1343 N N . PRO A 1 173 ? 40.221 23.063 -66.316 1.00 62.00 173 PRO A N 1
ATOM 1344 C CA . PRO A 1 173 ? 40.446 23.198 -67.746 1.00 62.00 173 PRO A CA 1
ATOM 1345 C C . PRO A 1 173 ? 41.595 22.282 -68.163 1.00 62.00 173 PRO A C 1
ATOM 1347 O O . PRO A 1 173 ? 42.665 22.281 -67.548 1.00 62.00 173 PRO A O 1
ATOM 1350 N N . ASP A 1 174 ? 41.328 21.489 -69.196 1.00 62.62 174 ASP A N 1
ATOM 1351 C CA . ASP A 1 174 ? 42.266 20.568 -69.819 1.00 62.62 174 ASP A CA 1
ATOM 1352 C C . ASP A 1 174 ? 43.528 21.354 -70.201 1.00 62.62 174 ASP A C 1
ATOM 1354 O O . ASP A 1 174 ? 43.476 22.281 -71.017 1.00 62.62 174 ASP A O 1
ATOM 1358 N N . LYS A 1 175 ? 44.655 21.072 -69.534 1.00 64.25 175 LYS A N 1
ATOM 1359 C CA . LYS A 1 175 ? 45.916 21.743 -69.858 1.00 64.25 175 LYS A CA 1
ATOM 1360 C C . LYS A 1 175 ? 46.247 21.407 -71.315 1.00 64.25 175 LYS A C 1
ATOM 1362 O O . LYS A 1 175 ? 46.268 20.224 -71.658 1.00 64.25 175 LYS A O 1
ATOM 1367 N N . PRO A 1 176 ? 46.520 22.403 -72.174 1.00 60.28 176 PRO A N 1
ATOM 1368 C CA . PRO A 1 176 ? 46.885 22.135 -73.553 1.00 60.28 176 PRO A CA 1
ATOM 1369 C C . PRO A 1 176 ? 48.138 21.259 -73.568 1.00 60.28 176 PRO A C 1
ATOM 1371 O O . PRO A 1 176 ? 49.142 21.591 -72.937 1.00 60.28 176 PRO A O 1
ATOM 1374 N N . LYS A 1 177 ? 48.053 20.120 -74.266 1.00 65.44 177 LYS A N 1
ATOM 1375 C CA . LYS A 1 177 ? 49.189 19.238 -74.536 1.00 65.44 177 LYS A CA 1
ATOM 1376 C C . LYS A 1 177 ? 50.266 20.053 -75.251 1.00 65.44 177 LYS A C 1
ATOM 1378 O O . LYS A 1 177 ? 50.156 20.306 -76.449 1.00 65.44 177 LYS A O 1
ATOM 1383 N N . THR A 1 178 ? 51.287 20.475 -74.516 1.00 64.31 178 THR A N 1
ATOM 1384 C CA . THR A 1 178 ? 52.559 20.911 -75.089 1.00 64.31 178 THR A CA 1
ATOM 1385 C C . THR A 1 178 ? 53.113 19.737 -75.884 1.00 64.31 178 THR A C 1
ATOM 1387 O O . THR A 1 178 ? 53.340 18.661 -75.325 1.00 64.31 178 THR A O 1
ATOM 1390 N N . LYS A 1 179 ? 53.215 19.921 -77.204 1.00 65.25 179 LYS A N 1
ATOM 1391 C CA . LYS A 1 179 ? 53.882 18.976 -78.097 1.00 65.25 179 LYS A CA 1
ATOM 1392 C C . LYS A 1 179 ? 55.333 18.804 -77.622 1.00 65.25 179 LYS A C 1
ATOM 1394 O O . LYS A 1 179 ? 55.912 19.793 -77.178 1.00 65.25 179 LYS A O 1
ATOM 1399 N N . PRO A 1 180 ? 55.895 17.589 -77.668 1.00 62.25 180 PRO A N 1
ATOM 1400 C CA . PRO A 1 180 ? 57.337 17.429 -77.593 1.00 62.25 180 PRO A CA 1
ATOM 1401 C C . PRO A 1 180 ? 57.951 18.071 -78.843 1.00 62.25 180 PRO A C 1
ATOM 1403 O O . PRO A 1 180 ? 57.455 17.853 -79.949 1.00 62.25 180 PRO A O 1
ATOM 1406 N N . ASP A 1 181 ? 58.961 18.909 -78.635 1.00 63.38 181 ASP A N 1
ATOM 1407 C CA . ASP A 1 181 ? 59.809 19.422 -79.702 1.00 63.38 181 ASP A CA 1
ATOM 1408 C C . ASP A 1 181 ? 60.681 18.256 -80.191 1.00 63.38 181 ASP A C 1
ATOM 1410 O O . ASP A 1 181 ? 61.554 17.773 -79.468 1.00 63.38 181 ASP A O 1
ATOM 1414 N N . ASP A 1 182 ? 60.365 17.763 -81.388 1.00 63.62 182 ASP A N 1
ATOM 1415 C CA . ASP A 1 182 ? 61.245 16.915 -82.185 1.00 63.62 182 ASP A CA 1
ATOM 1416 C C . ASP A 1 182 ? 62.244 17.846 -82.894 1.00 63.62 182 ASP A C 1
ATOM 1418 O O . ASP A 1 182 ? 61.954 18.347 -83.979 1.00 63.62 182 ASP A O 1
ATOM 1422 N N . ASP A 1 183 ? 63.393 18.099 -82.266 1.00 62.31 183 ASP A N 1
ATOM 1423 C CA . ASP A 1 183 ? 64.573 18.659 -82.936 1.00 62.31 183 ASP A CA 1
ATOM 1424 C C . ASP A 1 183 ? 65.637 17.554 -83.044 1.00 62.31 183 ASP A C 1
ATOM 1426 O O . ASP A 1 183 ? 66.545 17.441 -82.217 1.00 62.31 183 ASP A O 1
ATOM 1430 N N . ASP A 1 184 ? 65.472 16.726 -84.077 1.00 62.12 184 ASP A N 1
ATOM 1431 C CA . ASP A 1 184 ? 66.543 15.971 -84.728 1.00 62.12 184 ASP A CA 1
ATOM 1432 C C . ASP A 1 184 ? 67.047 16.776 -85.948 1.00 62.12 184 ASP A C 1
ATOM 1434 O O . ASP A 1 184 ? 66.265 17.391 -86.674 1.00 62.12 184 ASP A O 1
ATOM 1438 N N . ASP A 1 185 ? 68.358 16.675 -86.186 1.00 59.19 185 ASP A N 1
ATOM 1439 C CA . ASP A 1 185 ? 69.070 16.868 -87.461 1.00 59.19 185 ASP A CA 1
ATOM 1440 C C . ASP A 1 185 ? 69.316 18.296 -88.011 1.00 59.19 185 ASP A C 1
ATOM 1442 O O . ASP A 1 185 ? 68.515 18.853 -88.765 1.00 59.19 185 ASP A O 1
ATOM 1446 N N . LEU A 1 186 ? 70.529 18.833 -87.763 1.00 57.09 186 LEU A N 1
ATOM 1447 C CA . LEU A 1 186 ? 71.650 18.930 -88.741 1.00 57.09 186 LEU A CA 1
ATOM 1448 C C . LEU A 1 186 ? 72.848 19.745 -88.214 1.00 57.09 186 LEU A C 1
ATOM 1450 O O . LEU A 1 186 ? 72.661 20.907 -87.791 1.00 57.09 186 LEU A O 1
#

pLDDT: mean 82.67, std 18.09, range [40.72, 98.5]

Sequence (186 aa):
MSKLKPSEAPASGSKLHDLSVEKYLHQCVTIGNPDYLQPEFVRLSADLAYWNVRYSETIGAHLRAKKDLGVICAKLDILVREQLAASGVRTTEAMVKSTTESHDDYLEAYEMLITAEVEKARVYGILDAVRAKKEMLVSLGAYQRLEMQGDAQMRNLGSQQTAVERQTRKGAPDKPKTKPDDDDDL

Radius of gyration: 39.18 Å; chains: 1; bounding box: 98×44×129 Å

Secondary structure (DSSP, 8-state):
---PPPP---S----S--HHHHHHHHHHH--S-TT--HHHHHHHHHHHHHHHHHHHHHHHHHHHHHHHHHHHHHHHHHHHHHHHHHTTS---HHHHHHHHHTSHHHHHHHHHHHHHHHHHHHHHHHHHHHHHHHHHHHHHHHHHHHHHHHHHHHHHHHHHHHHHHHHHHHTS--------------